Protein AF-A0AAE0LBB9-F1 (afdb_monomer)

Foldseek 3Di:
DKKKWKDDPDDDTDIDDFDKDWDADDDDDDPGFWTKIWTFQLSPHDDDPPPPDDPDPPPDQVSRKDFHDQWTWMWMFDADPVRHTPDIDIDTAHNPVPDEFFKWKKKKWKWKAFADPPPDPDDDDDDDDDPDDDPDDDPDDDRPDTHTAKMKMWMKGWYFDDDDDDDDDDDDPCPRDPTTMIGGGTMMMIGTDDDPPPVRIDMDMDMDYGDPPGPPPPPD

Nearest PDB structures (foldseek):
  2etw-assembly1_A  TM=1.532E-01  e=1.425E+00  Saccharomyces cerevisiae

Secondary structure (DSSP, 8-state):
-EEEEEE-TTSPPEEEEE---EEE---TT-S-PPEEEEEETTS-----TT--SS------TTTTEEEE-SEEEEEEEEE-TTS-EEEEEEEEEE-TT--TT-EEEEEEEEEEEE------------------------TTS----PEEEEEEEEEEEEEE------S--------TT-EEEEEESEEEEEE-------TTEEEEEEEE---S--------

Mean predicted aligned error: 14.53 Å

Sequence (220 aa):
MAVLAVQAGCGSPAKRRLPFTAMYFPDLGRQAPPYCAYIHLDGKGGASQEDQERGPARPTKAASRYRVPKKGQLQLVLSNPEGTPVHTFLASYDLEHLRPRSKTFLRQKTTAFPKQAKQMTIEDDGFLETQRMLKCTEVGKKVKSGSLRYAMQVRFACLPVKRSSKVDAGNGLEDADESRLYIYDCIRVIFAHQQADNDSEFLQTETCPCGDGLLSETEN

Organism: NCBI:txid36881

pLDDT: mean 72.34, std 20.59, range [29.88, 96.31]

Radius of gyration: 23.65 Å; Cα contacts (8 Å, |Δi|>4): 387; chains: 1; bounding box: 58×71×67 Å

InterPro domains:
  IPR033473 Atos-like, C-terminal [PF13889] (148-207)
  IPR051506 Atos Homolog Transcription Regulators [PTHR13199] (8-207)

Structure (mmCIF, N/CA/C/O backbone):
data_AF-A0AAE0LBB9-F1
#
_entry.id   AF-A0AAE0LBB9-F1
#
loop_
_atom_site.group_PDB
_atom_site.id
_atom_site.type_symbol
_atom_site.label_atom_id
_atom_site.label_alt_id
_atom_site.label_comp_id
_atom_site.label_asym_id
_atom_site.label_entity_id
_atom_site.label_seq_id
_atom_site.pdbx_PDB_ins_code
_atom_site.Cartn_x
_atom_site.Cartn_y
_atom_site.Cartn_z
_atom_site.occupancy
_atom_site.B_iso_or_equiv
_atom_site.auth_seq_id
_atom_site.auth_comp_id
_atom_site.auth_asym_id
_atom_site.auth_atom_id
_atom_site.pdbx_PDB_model_num
ATOM 1 N N . MET A 1 1 ? -6.510 -10.307 6.993 1.00 90.88 1 MET A N 1
ATOM 2 C CA . MET A 1 1 ? -6.184 -10.450 5.546 1.00 90.88 1 MET A CA 1
ATOM 3 C C . MET A 1 1 ? -6.001 -9.074 4.930 1.00 90.88 1 MET A C 1
ATOM 5 O O . MET A 1 1 ? -6.763 -8.186 5.278 1.00 90.88 1 MET A O 1
ATOM 9 N N . ALA A 1 2 ? -5.044 -8.878 4.023 1.00 93.94 2 ALA A N 1
ATOM 10 C CA . ALA A 1 2 ? -4.907 -7.636 3.259 1.00 93.94 2 ALA A CA 1
ATOM 11 C C . ALA A 1 2 ? -5.247 -7.853 1.780 1.00 93.94 2 ALA A C 1
ATOM 13 O O . ALA A 1 2 ? -5.028 -8.936 1.237 1.00 93.94 2 ALA A O 1
ATOM 14 N N . VAL A 1 3 ? -5.765 -6.823 1.116 1.00 94.56 3 VAL A N 1
ATOM 15 C CA . VAL A 1 3 ? -5.995 -6.818 -0.333 1.00 94.56 3 VAL A CA 1
ATOM 16 C C . VAL A 1 3 ? -5.281 -5.617 -0.934 1.00 94.56 3 VAL A C 1
ATOM 18 O O . VAL A 1 3 ? -5.654 -4.477 -0.670 1.00 94.56 3 VAL A O 1
ATOM 21 N N . LEU A 1 4 ? -4.248 -5.887 -1.731 1.00 94.56 4 LEU A N 1
ATOM 22 C CA . LEU A 1 4 ? -3.503 -4.891 -2.493 1.00 94.56 4 LEU A CA 1
ATOM 23 C C . LEU A 1 4 ? -4.081 -4.800 -3.904 1.00 94.56 4 LEU A C 1
ATOM 25 O O . LEU A 1 4 ? -4.192 -5.814 -4.590 1.00 94.56 4 LEU A O 1
ATOM 29 N N . ALA A 1 5 ? -4.402 -3.595 -4.351 1.00 93.44 5 ALA A N 1
ATOM 30 C CA . ALA A 1 5 ? -4.804 -3.311 -5.717 1.00 93.44 5 ALA A CA 1
ATOM 31 C C . ALA A 1 5 ? -4.057 -2.077 -6.226 1.00 93.44 5 ALA A C 1
ATOM 33 O O . ALA A 1 5 ? -3.806 -1.134 -5.477 1.00 93.44 5 ALA A O 1
ATOM 34 N N . VAL A 1 6 ? -3.679 -2.092 -7.502 1.00 92.50 6 VAL A N 1
ATOM 35 C CA . VAL A 1 6 ? -3.016 -0.952 -8.142 1.00 92.50 6 VAL A CA 1
ATOM 36 C C . VAL A 1 6 ? -3.745 -0.626 -9.430 1.00 92.50 6 VAL A C 1
ATOM 38 O O . VAL A 1 6 ? -3.836 -1.474 -10.319 1.00 92.50 6 VAL A O 1
ATOM 41 N N . GLN A 1 7 ? -4.259 0.597 -9.515 1.00 90.50 7 GLN A N 1
ATOM 42 C CA . GLN A 1 7 ? -4.988 1.094 -10.673 1.00 90.50 7 GLN A CA 1
ATOM 43 C C . GLN A 1 7 ? -4.126 2.083 -11.456 1.00 90.50 7 GLN A C 1
ATOM 45 O O . GLN A 1 7 ? -3.523 2.987 -10.876 1.00 90.50 7 GLN A O 1
ATOM 50 N N . ALA A 1 8 ? -4.096 1.926 -12.779 1.00 85.38 8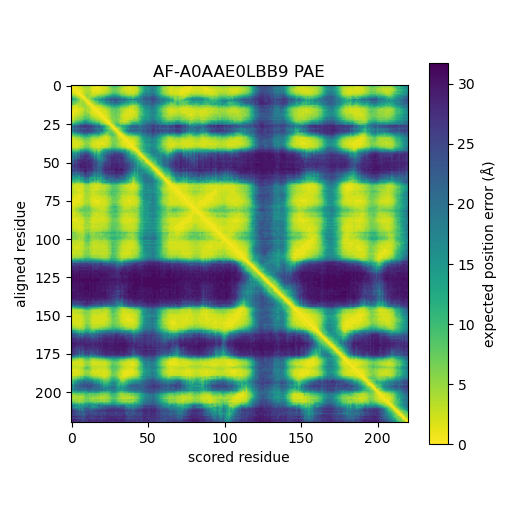 ALA A N 1
ATOM 51 C CA . ALA A 1 8 ? -3.605 2.937 -13.706 1.00 85.38 8 ALA A CA 1
ATOM 52 C C . ALA A 1 8 ? -4.603 3.099 -14.852 1.00 85.38 8 ALA A C 1
ATOM 54 O O . ALA A 1 8 ? -4.987 2.122 -15.496 1.00 85.38 8 ALA A O 1
ATOM 55 N N . GLY A 1 9 ? -5.033 4.338 -15.084 1.00 78.00 9 GLY A N 1
ATOM 56 C CA . GLY A 1 9 ? -6.051 4.653 -16.082 1.00 78.00 9 GLY A CA 1
ATOM 57 C C . GLY A 1 9 ? -7.426 4.051 -15.759 1.00 78.00 9 GLY A C 1
ATOM 58 O O . GLY A 1 9 ? -7.838 3.982 -14.600 1.00 78.00 9 GLY A O 1
ATOM 59 N N . CYS A 1 10 ? -8.137 3.640 -16.812 1.00 62.59 10 CYS A N 1
ATOM 60 C CA . CYS A 1 10 ? -9.549 3.234 -16.780 1.00 62.59 10 CYS A CA 1
ATOM 61 C C . CYS A 1 10 ? -9.770 1.709 -16.608 1.00 62.59 10 CYS A C 1
ATOM 63 O O . CYS A 1 10 ? -10.902 1.237 -16.597 1.00 62.59 10 CYS A O 1
ATOM 65 N N . GLY A 1 11 ? -8.706 0.911 -16.470 1.00 69.75 11 GLY A N 1
ATOM 66 C CA . GLY A 1 11 ? -8.822 -0.543 -16.302 1.00 69.75 11 GLY A CA 1
ATOM 67 C C . GLY A 1 11 ? -9.164 -0.970 -14.871 1.00 69.75 11 GLY A C 1
ATOM 68 O O . GLY A 1 11 ? -8.795 -0.302 -13.904 1.00 69.75 11 GLY A O 1
ATOM 69 N N . SER A 1 12 ? -9.816 -2.128 -14.719 1.00 66.94 12 SER A N 1
ATOM 70 C CA . SER A 1 12 ? -10.006 -2.752 -13.404 1.00 66.94 12 SER A CA 1
ATOM 71 C C . SER A 1 12 ? -8.646 -3.139 -12.800 1.00 66.94 12 SER A C 1
ATOM 73 O O . SER A 1 12 ? -7.869 -3.838 -13.457 1.00 66.94 12 SER A O 1
ATOM 75 N N . PRO A 1 13 ? -8.326 -2.721 -11.563 1.00 75.19 13 PRO A N 1
ATOM 76 C CA . PRO A 1 13 ? -7.021 -2.992 -10.978 1.00 75.19 13 PRO A CA 1
ATOM 77 C C . PRO A 1 13 ? -6.845 -4.483 -10.676 1.00 75.19 13 PRO A C 1
ATOM 79 O O . PRO A 1 13 ? -7.742 -5.127 -10.124 1.00 75.19 13 PRO A O 1
ATOM 82 N N . ALA A 1 14 ? -5.662 -5.027 -10.973 1.00 79.38 14 ALA A N 1
ATOM 83 C CA . ALA A 1 14 ? -5.289 -6.360 -10.510 1.00 79.38 14 ALA A CA 1
ATOM 84 C C . ALA A 1 14 ? -5.252 -6.363 -8.973 1.00 79.38 14 ALA A C 1
ATOM 86 O O . ALA A 1 14 ? -4.615 -5.501 -8.365 1.00 79.38 14 ALA A O 1
ATOM 87 N N . LYS A 1 15 ? -5.952 -7.318 -8.350 1.00 87.31 15 LYS A N 1
ATOM 88 C CA . LYS A 1 15 ? -6.040 -7.457 -6.891 1.00 87.31 15 LYS A CA 1
ATOM 89 C C . LYS A 1 15 ? -5.189 -8.637 -6.431 1.00 87.31 15 LYS A C 1
ATOM 91 O O . LYS A 1 15 ? -5.238 -9.708 -7.031 1.00 87.31 15 LYS A O 1
ATOM 96 N N . ARG A 1 16 ? -4.447 -8.473 -5.336 1.00 90.44 16 ARG A N 1
ATOM 97 C CA . ARG A 1 16 ? -3.688 -9.539 -4.673 1.00 90.44 16 ARG A CA 1
ATOM 98 C C . ARG A 1 16 ? -4.084 -9.618 -3.205 1.00 90.44 16 ARG A C 1
ATOM 100 O O . ARG A 1 16 ? -3.957 -8.642 -2.470 1.00 90.44 16 ARG A O 1
ATOM 107 N N . ARG A 1 17 ? -4.557 -10.792 -2.784 1.00 92.06 17 ARG A N 1
ATOM 108 C CA . ARG A 1 17 ? -4.828 -11.092 -1.374 1.00 92.06 17 ARG A CA 1
ATOM 109 C C . ARG A 1 17 ? -3.519 -11.498 -0.708 1.00 92.06 17 ARG A C 1
ATOM 111 O O . ARG A 1 17 ? -2.837 -12.388 -1.203 1.00 92.06 17 ARG A O 1
ATOM 118 N N . LEU A 1 18 ? -3.176 -10.829 0.381 1.00 92.56 18 LEU A N 1
ATOM 119 C CA . LEU A 1 18 ? -1.936 -11.016 1.115 1.00 92.56 18 LEU A CA 1
ATOM 120 C C . LEU A 1 18 ? -2.279 -11.330 2.577 1.00 92.56 18 LEU A C 1
ATOM 122 O O . LEU A 1 18 ? -2.848 -10.475 3.266 1.00 92.56 18 LEU A O 1
ATOM 126 N N . PRO A 1 19 ? -2.006 -12.549 3.065 1.00 92.12 19 PRO A N 1
ATOM 127 C CA . PRO A 1 19 ? -2.083 -12.825 4.491 1.00 92.12 19 PRO A CA 1
ATOM 128 C C . PRO A 1 19 ? -1.042 -11.988 5.240 1.00 92.12 19 PRO A C 1
ATOM 130 O O . PRO A 1 19 ? 0.045 -11.710 4.733 1.00 92.12 19 PRO A O 1
ATOM 133 N N . PHE A 1 20 ? -1.392 -11.561 6.446 1.00 91.38 20 PHE A N 1
ATOM 134 C CA . PHE A 1 20 ? -0.486 -10.852 7.338 1.00 91.38 20 PHE A CA 1
ATOM 135 C C . PHE A 1 20 ? -0.874 -11.133 8.783 1.00 91.38 20 PHE A C 1
ATOM 137 O O . PHE A 1 20 ? -2.050 -11.364 9.074 1.00 91.38 20 PHE A O 1
ATOM 144 N N . THR A 1 21 ? 0.112 -11.038 9.668 1.00 88.19 21 THR A N 1
ATOM 145 C CA . THR A 1 21 ? -0.080 -11.101 11.116 1.00 88.19 21 THR A CA 1
ATOM 146 C C . THR A 1 21 ? 0.195 -9.724 11.698 1.00 88.19 21 THR A C 1
ATOM 148 O O . THR A 1 21 ? 1.193 -9.084 11.359 1.00 88.19 21 THR A O 1
ATOM 151 N N . ALA A 1 22 ? -0.717 -9.249 12.541 1.00 88.25 22 ALA A N 1
ATOM 1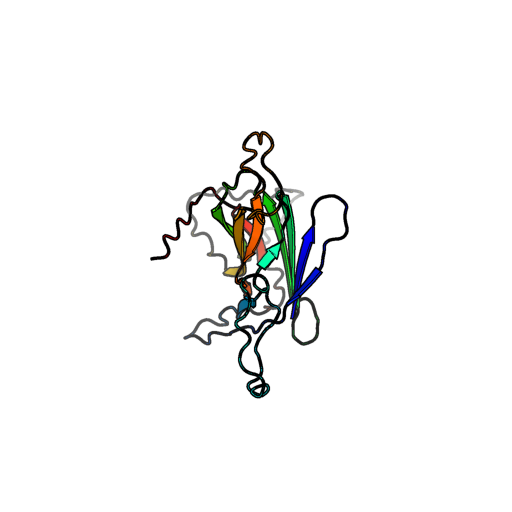52 C CA . ALA A 1 22 ? -0.534 -8.016 13.285 1.00 88.25 22 ALA A CA 1
ATOM 153 C C . ALA A 1 22 ? 0.194 -8.321 14.593 1.00 88.25 22 ALA A C 1
ATOM 155 O O . ALA A 1 22 ? -0.257 -9.151 15.377 1.00 88.25 22 ALA A O 1
ATOM 156 N N . MET A 1 23 ? 1.308 -7.638 14.820 1.00 86.06 23 MET A N 1
ATOM 157 C CA . MET A 1 23 ? 2.040 -7.679 16.074 1.00 86.06 23 MET A CA 1
ATOM 158 C C . MET A 1 23 ? 1.540 -6.548 16.965 1.00 86.06 23 MET A C 1
ATOM 160 O O . MET A 1 23 ? 1.409 -5.401 16.529 1.00 86.06 23 MET A O 1
ATOM 164 N N . TYR A 1 24 ? 1.264 -6.889 18.215 1.00 79.38 24 TYR A N 1
ATOM 165 C CA . TYR A 1 24 ? 0.961 -5.942 19.274 1.00 79.38 24 TYR A CA 1
ATOM 166 C C . TYR A 1 24 ? 2.171 -5.865 20.201 1.00 79.38 24 TYR A C 1
ATOM 168 O O . TYR A 1 24 ? 2.698 -6.898 20.610 1.00 79.38 24 TYR A O 1
ATOM 176 N N . PHE A 1 25 ? 2.612 -4.650 20.514 1.00 69.88 25 PHE A N 1
ATOM 177 C CA . PHE A 1 25 ? 3.681 -4.419 21.479 1.00 69.88 25 PHE A CA 1
ATOM 178 C C . PHE A 1 25 ? 3.042 -3.969 22.790 1.00 69.88 25 PHE A C 1
ATOM 180 O O . PHE A 1 25 ? 2.726 -2.790 22.896 1.00 69.88 25 PHE A O 1
ATOM 187 N N . PRO A 1 26 ? 2.789 -4.861 23.762 1.00 59.91 26 PRO A N 1
ATOM 188 C CA . PRO A 1 26 ? 2.340 -4.435 25.083 1.00 59.91 26 PRO A CA 1
ATOM 189 C C . PRO A 1 26 ? 3.446 -3.577 25.701 1.00 59.91 26 PRO A C 1
ATOM 191 O O . PRO A 1 26 ? 4.534 -4.098 25.923 1.00 59.91 26 PRO A O 1
ATOM 194 N N . ASP A 1 27 ? 3.208 -2.284 25.960 1.00 59.44 27 ASP A N 1
ATOM 195 C CA . ASP A 1 27 ? 4.229 -1.466 26.623 1.00 59.44 27 ASP A CA 1
ATOM 196 C C . ASP A 1 27 ? 3.690 -0.471 27.668 1.00 59.44 27 ASP A C 1
ATOM 198 O O . ASP A 1 27 ? 2.878 0.417 27.384 1.00 59.44 27 ASP A O 1
ATOM 202 N N . LEU A 1 28 ? 4.178 -0.687 28.897 1.00 55.50 28 LEU A N 1
ATOM 203 C CA . LEU A 1 28 ? 4.550 0.266 29.956 1.00 55.50 28 LEU A CA 1
ATOM 204 C C . LEU A 1 28 ? 3.729 1.571 30.087 1.00 55.50 28 LEU A C 1
ATOM 206 O O . LEU A 1 28 ? 4.282 2.666 30.163 1.00 55.50 28 LEU A O 1
ATOM 210 N N . GLY A 1 29 ? 2.400 1.481 30.184 1.00 55.91 29 GLY A N 1
ATOM 211 C CA . GLY A 1 29 ? 1.573 2.585 30.699 1.00 55.91 29 GLY A CA 1
ATOM 212 C C . GLY A 1 29 ? 0.963 3.541 29.665 1.00 55.91 29 GLY A C 1
ATOM 213 O O . GLY A 1 29 ? 0.343 4.529 30.059 1.00 55.91 29 GLY A O 1
ATOM 214 N N . ARG A 1 30 ? 1.051 3.258 28.354 1.00 57.69 30 ARG A N 1
ATOM 215 C CA . ARG A 1 30 ? 0.136 3.869 27.366 1.00 57.69 30 ARG A CA 1
ATOM 216 C C . ARG A 1 30 ? -1.129 3.022 27.230 1.00 57.69 30 ARG A C 1
ATOM 218 O O . ARG A 1 30 ? -1.052 1.814 27.061 1.00 57.69 30 ARG A O 1
ATOM 225 N N . GLN A 1 31 ? -2.293 3.673 27.246 1.00 57.00 31 GLN A N 1
ATOM 226 C CA . GLN A 1 31 ? -3.606 3.014 27.311 1.00 57.00 31 GLN A CA 1
ATOM 227 C C . GLN A 1 31 ? -3.938 2.073 26.130 1.00 57.00 31 GLN A C 1
ATOM 229 O O . GLN A 1 31 ? -4.832 1.251 26.276 1.00 57.00 31 GLN A O 1
ATOM 234 N N . ALA A 1 32 ? -3.232 2.151 24.992 1.00 63.12 32 ALA A N 1
ATOM 235 C CA . ALA A 1 32 ? -3.245 1.139 23.925 1.00 63.12 32 ALA A CA 1
ATOM 236 C C . ALA A 1 32 ? -2.169 1.461 22.856 1.00 63.12 32 ALA A C 1
ATOM 238 O O . ALA A 1 32 ? -2.363 2.392 22.069 1.00 63.12 32 ALA A O 1
ATOM 239 N N . PRO A 1 33 ? -1.030 0.751 22.800 1.00 70.12 33 PRO A N 1
ATOM 240 C CA . PRO A 1 33 ? -0.058 0.893 21.714 1.00 70.12 33 PRO A CA 1
ATOM 241 C C . PRO A 1 33 ? -0.633 0.407 20.366 1.00 70.12 33 PRO A C 1
ATOM 243 O O . PRO A 1 33 ? -1.520 -0.451 20.348 1.00 70.12 33 PRO A O 1
ATOM 246 N N . PRO A 1 34 ? -0.176 0.962 19.226 1.00 81.94 34 PRO A N 1
ATOM 247 C CA . PRO A 1 34 ? -0.700 0.594 17.916 1.00 81.94 34 PRO A CA 1
ATOM 248 C C . PRO A 1 34 ? -0.260 -0.815 17.499 1.00 81.94 34 PRO A C 1
ATOM 250 O O . PRO A 1 34 ? 0.801 -1.299 17.896 1.00 81.94 34 PRO A O 1
ATOM 253 N N . TYR A 1 35 ? -1.054 -1.450 16.639 1.00 88.44 35 TYR A N 1
ATOM 254 C CA . TYR A 1 35 ? -0.659 -2.667 15.941 1.00 88.44 35 TYR A CA 1
ATOM 255 C C . TYR A 1 35 ? 0.305 -2.331 14.807 1.00 88.44 35 TYR A C 1
ATOM 257 O O . TYR A 1 35 ? 0.111 -1.354 14.079 1.00 88.44 35 TYR A O 1
ATOM 265 N N . CYS A 1 36 ? 1.304 -3.186 14.614 1.00 91.06 36 CYS A N 1
ATOM 266 C CA . CYS A 1 36 ? 2.256 -3.112 13.512 1.00 91.06 36 CYS A CA 1
ATOM 267 C C . CYS A 1 36 ? 2.201 -4.409 12.707 1.00 91.06 36 CYS A C 1
ATOM 269 O O . CYS A 1 36 ? 2.191 -5.494 13.281 1.00 91.06 36 CYS A O 1
ATOM 271 N N . ALA A 1 37 ? 2.218 -4.328 11.379 1.00 92.25 37 ALA A N 1
ATOM 272 C CA . ALA A 1 37 ? 2.290 -5.513 10.532 1.00 92.25 37 ALA A CA 1
ATOM 273 C C . ALA A 1 37 ? 3.213 -5.319 9.328 1.00 92.25 37 ALA A C 1
ATOM 275 O O . ALA A 1 37 ? 3.344 -4.224 8.773 1.00 92.25 37 ALA A O 1
ATOM 276 N N . TYR A 1 38 ? 3.809 -6.432 8.904 1.00 93.19 38 TYR A N 1
ATOM 277 C CA . TYR A 1 38 ? 4.600 -6.554 7.687 1.00 93.19 38 TYR A CA 1
ATOM 278 C C . TYR A 1 38 ? 3.844 -7.468 6.722 1.00 93.19 38 TYR A C 1
ATOM 280 O O . TYR A 1 38 ? 3.630 -8.647 6.994 1.00 93.19 38 TYR A O 1
ATOM 288 N N . ILE A 1 39 ? 3.393 -6.910 5.602 1.00 94.19 39 ILE A N 1
ATOM 289 C CA . ILE A 1 39 ? 2.602 -7.617 4.596 1.00 94.19 39 ILE A CA 1
ATOM 290 C C . ILE A 1 39 ? 3.548 -8.033 3.472 1.00 94.19 39 ILE A C 1
ATOM 292 O O . ILE A 1 39 ? 3.908 -7.214 2.620 1.00 94.19 39 ILE A O 1
ATOM 296 N N . HIS A 1 40 ? 3.985 -9.289 3.489 1.00 92.38 40 HIS A N 1
ATOM 297 C CA . HIS A 1 40 ? 4.891 -9.834 2.478 1.00 92.38 40 HIS A CA 1
ATOM 298 C C . HIS A 1 40 ? 4.171 -10.065 1.144 1.00 92.38 40 HIS A C 1
ATOM 300 O O . HIS A 1 40 ? 3.028 -10.516 1.099 1.00 92.38 40 HIS A O 1
ATOM 306 N N . LEU A 1 41 ? 4.840 -9.730 0.037 1.00 89.75 41 LEU A N 1
ATOM 307 C CA . LEU A 1 41 ? 4.242 -9.750 -1.309 1.00 89.75 41 LEU A CA 1
ATOM 308 C C . LEU A 1 41 ? 4.201 -11.134 -1.968 1.00 89.75 41 LEU A C 1
ATOM 310 O O . LEU A 1 41 ? 3.511 -11.297 -2.981 1.00 89.75 41 LEU A O 1
ATOM 314 N N . ASP A 1 42 ? 4.942 -12.093 -1.412 1.00 83.19 42 ASP A N 1
ATOM 315 C CA . ASP A 1 42 ? 5.017 -13.483 -1.870 1.00 83.19 42 ASP A CA 1
ATOM 316 C C . ASP A 1 42 ? 3.801 -14.321 -1.450 1.00 83.19 42 ASP A C 1
ATOM 318 O O . ASP A 1 42 ? 3.676 -15.472 -1.863 1.00 83.19 42 ASP A O 1
ATOM 322 N N . GLY A 1 43 ? 2.892 -13.741 -0.658 1.00 70.06 43 GLY A N 1
ATOM 323 C CA . GLY A 1 43 ? 1.675 -14.400 -0.197 1.00 70.06 43 GLY A CA 1
ATOM 324 C C . GLY A 1 43 ? 1.920 -15.493 0.844 1.00 70.06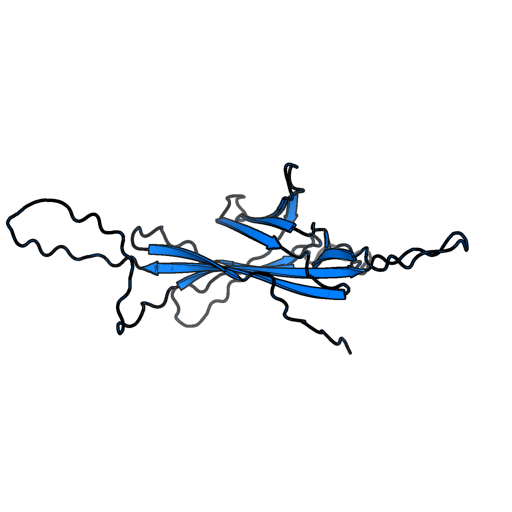 43 GLY A C 1
ATOM 325 O O . GLY A 1 43 ? 0.956 -16.106 1.295 1.00 70.06 43 GLY A O 1
ATOM 326 N N . LYS A 1 44 ? 3.172 -15.717 1.267 1.00 65.75 44 LYS A N 1
ATOM 327 C CA . LYS A 1 44 ? 3.529 -16.656 2.335 1.00 65.75 44 LYS A CA 1
ATOM 328 C C . LYS A 1 44 ? 3.470 -15.939 3.681 1.00 65.75 44 LYS A C 1
ATOM 330 O O . LYS A 1 44 ? 4.475 -15.716 4.346 1.00 65.75 44 LYS A O 1
ATOM 335 N N . GLY A 1 45 ? 2.272 -15.525 4.073 1.00 51.41 45 GLY A N 1
ATOM 336 C CA . GLY A 1 45 ? 2.040 -15.007 5.418 1.00 51.41 45 GLY A CA 1
ATOM 337 C C . GLY A 1 45 ? 2.037 -16.168 6.400 1.00 51.41 45 GLY A C 1
ATOM 338 O O . GLY A 1 45 ? 1.070 -16.915 6.415 1.00 51.41 45 GLY A O 1
ATOM 339 N N . GLY A 1 46 ? 3.120 -16.307 7.170 1.00 48.38 46 GLY A N 1
ATOM 340 C CA . GLY A 1 46 ? 3.239 -17.227 8.304 1.00 48.38 46 GLY A CA 1
ATOM 341 C C . GLY A 1 46 ? 2.980 -18.688 7.945 1.00 48.38 46 GLY A C 1
ATOM 342 O O . GLY A 1 46 ? 1.878 -19.184 8.145 1.00 48.38 46 GLY A O 1
ATOM 343 N N . ALA A 1 47 ? 3.999 -19.390 7.446 1.00 42.94 47 ALA A N 1
ATOM 344 C CA . ALA A 1 47 ? 3.947 -20.845 7.421 1.00 42.94 47 ALA A CA 1
ATOM 345 C C . ALA A 1 47 ? 3.837 -21.349 8.867 1.00 42.94 47 ALA A C 1
ATOM 347 O O . ALA A 1 47 ? 4.761 -21.159 9.662 1.00 42.94 47 ALA A O 1
ATOM 348 N N . SER A 1 48 ? 2.706 -21.971 9.197 1.00 41.84 48 SER A N 1
ATOM 349 C CA . SER A 1 48 ? 2.621 -22.926 10.293 1.00 41.84 48 SER A CA 1
ATOM 350 C C . SER A 1 48 ? 3.757 -23.929 10.126 1.00 41.84 48 SER A C 1
ATOM 352 O O . SER A 1 48 ? 4.066 -24.370 9.017 1.00 41.84 48 SER A O 1
ATOM 354 N N . GLN A 1 49 ? 4.395 -24.249 11.237 1.00 47.88 49 GLN A N 1
ATOM 355 C CA . GLN A 1 49 ? 5.551 -25.119 11.357 1.00 47.88 49 GLN A CA 1
ATOM 356 C C . GLN A 1 49 ? 5.169 -26.596 11.109 1.00 47.88 49 GLN A C 1
ATOM 358 O O . GLN A 1 49 ? 5.415 -27.421 11.970 1.00 47.88 49 GLN A O 1
ATOM 363 N N . GLU A 1 50 ? 4.519 -26.941 9.990 1.00 44.84 50 GLU A N 1
ATOM 364 C CA . GLU A 1 50 ? 4.088 -28.329 9.710 1.00 44.84 50 GLU A CA 1
ATOM 365 C C . GLU A 1 50 ? 4.307 -28.818 8.265 1.00 44.84 50 GLU A C 1
ATOM 367 O O . GLU A 1 50 ? 4.235 -30.017 8.030 1.00 44.84 50 GLU A O 1
ATOM 372 N N . ASP A 1 51 ? 4.704 -27.974 7.306 1.00 46.19 51 ASP A N 1
ATOM 373 C CA . ASP A 1 51 ? 5.051 -28.431 5.942 1.00 46.19 51 ASP A CA 1
ATOM 374 C C . ASP A 1 51 ? 6.573 -28.584 5.743 1.00 46.19 51 ASP A C 1
ATOM 376 O O . ASP A 1 51 ? 7.186 -27.972 4.862 1.00 46.19 51 ASP A O 1
ATOM 380 N N . GLN A 1 52 ? 7.211 -29.404 6.583 1.00 50.81 52 GLN A N 1
ATOM 381 C CA . GLN A 1 52 ? 8.646 -29.708 6.509 1.00 50.81 52 GLN A CA 1
ATOM 382 C C . GLN A 1 52 ? 8.929 -31.089 5.893 1.00 50.81 52 GLN A C 1
ATOM 384 O O . GLN A 1 52 ? 9.660 -31.873 6.475 1.00 50.81 52 GLN A O 1
ATOM 389 N N . GLU A 1 53 ? 8.415 -31.390 4.694 1.00 48.53 53 GLU A N 1
ATOM 390 C CA . GLU A 1 53 ? 8.828 -32.610 3.958 1.00 48.53 53 GLU A CA 1
ATOM 391 C C . GLU A 1 53 ? 9.074 -32.435 2.445 1.00 48.53 53 GLU A C 1
ATOM 393 O O . GLU A 1 53 ? 9.190 -33.407 1.700 1.00 48.53 53 GLU A O 1
ATOM 398 N N . ARG A 1 54 ? 9.283 -31.207 1.951 1.00 46.19 54 ARG A N 1
ATOM 399 C CA . ARG A 1 54 ? 10.023 -30.991 0.688 1.00 46.19 54 ARG A CA 1
ATOM 400 C C . ARG A 1 54 ? 10.989 -29.830 0.865 1.00 46.19 54 ARG A C 1
ATOM 402 O O . ARG A 1 54 ? 10.575 -28.743 1.253 1.00 46.19 54 ARG A O 1
ATOM 409 N N . GLY A 1 55 ? 12.277 -30.081 0.613 1.00 43.72 55 GLY A N 1
ATOM 410 C CA . GLY A 1 55 ? 13.377 -29.142 0.866 1.00 43.72 55 GLY A CA 1
ATOM 411 C C . GLY A 1 55 ? 13.101 -27.716 0.363 1.00 43.72 55 GLY A C 1
ATOM 412 O O . GLY A 1 55 ? 12.373 -27.540 -0.619 1.00 43.72 55 GLY A O 1
ATOM 413 N N . PRO A 1 56 ? 13.651 -26.674 1.017 1.00 49.28 56 PRO A N 1
ATOM 414 C CA . PRO A 1 56 ? 13.242 -25.303 0.764 1.00 49.28 56 PRO A CA 1
ATOM 415 C C . PRO A 1 56 ? 13.646 -24.896 -0.652 1.00 49.28 56 PRO A C 1
ATOM 417 O O . PRO A 1 56 ? 14.801 -24.570 -0.926 1.00 49.28 56 PRO A O 1
ATOM 420 N N . ALA A 1 57 ? 12.677 -24.863 -1.567 1.00 48.88 57 ALA A N 1
ATOM 421 C CA . ALA A 1 57 ? 12.815 -24.092 -2.788 1.00 48.88 57 ALA A CA 1
ATOM 422 C C . ALA A 1 57 ? 13.054 -22.640 -2.357 1.00 48.88 57 ALA A C 1
ATOM 424 O O . ALA A 1 57 ? 12.141 -21.970 -1.865 1.00 48.88 57 ALA A O 1
ATOM 425 N N . ARG A 1 58 ? 14.308 -22.182 -2.475 1.00 47.22 58 ARG A N 1
ATOM 426 C CA . ARG A 1 58 ? 14.725 -20.811 -2.165 1.00 47.22 58 ARG A CA 1
ATOM 427 C C . ARG A 1 58 ? 13.698 -19.866 -2.799 1.00 47.22 58 ARG A C 1
ATOM 429 O O . ARG A 1 58 ? 13.526 -19.943 -4.019 1.00 47.22 58 ARG A O 1
ATOM 436 N N . PRO A 1 59 ? 12.987 -19.022 -2.025 1.00 48.78 59 PRO A N 1
ATOM 437 C CA . PRO A 1 59 ? 11.974 -18.146 -2.592 1.00 48.78 59 PRO A CA 1
ATOM 438 C C . PRO A 1 59 ? 12.644 -17.317 -3.681 1.00 48.78 59 PRO A C 1
ATOM 440 O O . PRO A 1 59 ? 13.619 -16.599 -3.438 1.00 48.78 59 PRO A O 1
ATOM 443 N N . THR A 1 60 ? 12.194 -17.486 -4.923 1.00 53.81 60 THR A N 1
ATOM 444 C CA . THR A 1 60 ? 12.780 -16.734 -6.025 1.00 53.81 60 THR A CA 1
ATOM 445 C C . THR A 1 60 ? 12.490 -15.260 -5.752 1.00 53.81 60 THR A C 1
ATOM 447 O O . THR A 1 60 ? 11.363 -14.893 -5.414 1.00 53.81 60 THR A O 1
ATOM 450 N N . LYS A 1 61 ? 13.488 -14.377 -5.913 1.00 57.47 61 LYS A N 1
ATOM 451 C CA . LYS A 1 61 ? 13.321 -12.921 -5.711 1.00 57.47 61 LYS A CA 1
ATOM 452 C C . LYS A 1 61 ? 12.130 -12.339 -6.502 1.00 57.47 61 LYS A C 1
ATOM 454 O O . LYS A 1 61 ? 11.753 -11.195 -6.289 1.00 57.47 61 LYS A O 1
ATOM 459 N N . ALA A 1 62 ? 11.590 -13.061 -7.487 1.00 59.31 62 ALA A N 1
ATOM 460 C CA . ALA A 1 62 ? 10.421 -12.681 -8.275 1.00 59.31 62 ALA A CA 1
ATOM 461 C C . ALA A 1 62 ? 9.086 -12.782 -7.509 1.00 59.31 62 ALA A C 1
ATOM 463 O O . ALA A 1 62 ? 8.230 -11.932 -7.726 1.00 59.31 62 ALA A O 1
ATOM 464 N N . ALA A 1 63 ? 8.916 -13.751 -6.599 1.00 64.50 63 ALA A N 1
ATOM 465 C CA . ALA A 1 63 ? 7.665 -13.921 -5.846 1.00 64.50 63 ALA A CA 1
ATOM 466 C C . ALA A 1 63 ? 7.419 -12.770 -4.851 1.00 64.50 63 ALA A C 1
ATOM 468 O O . ALA A 1 63 ? 6.292 -12.324 -4.676 1.00 64.50 63 ALA A O 1
ATOM 469 N N . SER A 1 64 ? 8.492 -12.215 -4.283 1.00 76.31 64 SER A N 1
ATOM 470 C CA . SER A 1 64 ? 8.471 -11.074 -3.350 1.00 76.31 64 SER A CA 1
ATOM 471 C C . SER A 1 64 ? 8.347 -9.704 -4.055 1.00 76.31 64 SER A C 1
ATOM 473 O O . SER A 1 64 ? 8.614 -8.653 -3.474 1.00 76.31 64 SER A O 1
ATOM 475 N N . ARG A 1 65 ? 7.962 -9.679 -5.340 1.00 87.50 65 ARG A N 1
ATOM 476 C CA . ARG A 1 65 ? 7.789 -8.441 -6.112 1.00 87.50 65 ARG A CA 1
ATOM 477 C C . ARG A 1 65 ? 6.383 -8.331 -6.697 1.00 87.50 65 ARG A C 1
ATOM 479 O O . ARG A 1 65 ? 5.799 -9.297 -7.187 1.00 87.50 65 ARG A O 1
ATOM 486 N N . TYR A 1 66 ? 5.847 -7.117 -6.678 1.00 90.81 66 TYR A N 1
ATOM 487 C CA . TYR A 1 66 ? 4.561 -6.763 -7.271 1.00 90.81 66 TYR A CA 1
ATOM 488 C C . TYR A 1 66 ? 4.797 -5.698 -8.343 1.00 90.81 66 TYR A C 1
ATOM 490 O O . TYR A 1 66 ? 5.229 -4.595 -8.022 1.00 90.81 66 TYR A O 1
ATOM 498 N N . ARG A 1 67 ? 4.572 -6.028 -9.620 1.00 90.75 67 ARG A N 1
ATOM 499 C CA . ARG A 1 67 ? 4.799 -5.094 -10.736 1.00 90.75 67 ARG A CA 1
ATOM 500 C C . ARG A 1 67 ? 3.781 -3.955 -10.684 1.00 90.75 67 ARG A C 1
ATOM 502 O O . ARG A 1 67 ? 2.592 -4.212 -10.518 1.00 90.75 67 ARG A O 1
ATOM 509 N N . VAL A 1 68 ? 4.247 -2.725 -10.880 1.00 92.31 68 VAL A N 1
ATOM 510 C CA . VAL A 1 68 ? 3.405 -1.522 -10.909 1.00 92.31 68 VAL A CA 1
ATOM 511 C C . VAL A 1 68 ? 3.690 -0.667 -12.153 1.00 92.31 68 VAL A C 1
ATOM 513 O O . VAL A 1 68 ? 4.778 -0.766 -12.726 1.00 92.31 68 VAL A O 1
ATOM 516 N N . PRO A 1 69 ? 2.717 0.136 -12.614 1.00 92.44 69 PRO A N 1
ATOM 517 C CA . PRO A 1 69 ? 2.919 1.155 -13.647 1.00 92.44 69 PRO A CA 1
ATOM 518 C C . PRO A 1 69 ? 3.753 2.350 -13.142 1.00 92.44 69 PRO A C 1
ATOM 520 O O . PRO A 1 69 ? 4.054 2.443 -11.955 1.00 92.44 69 PRO A O 1
ATOM 523 N N . LYS A 1 70 ? 4.140 3.264 -14.051 1.00 90.12 70 LYS A N 1
ATOM 524 C CA . LYS A 1 70 ? 4.904 4.490 -13.721 1.00 90.12 70 LYS A CA 1
ATOM 525 C C . LYS A 1 70 ? 4.098 5.492 -12.890 1.00 90.12 70 LYS A C 1
ATOM 527 O O . LYS A 1 70 ? 4.632 6.083 -11.961 1.00 90.12 70 LYS A O 1
ATOM 532 N N . LYS A 1 71 ? 2.805 5.623 -13.177 1.00 92.31 71 LYS A N 1
ATOM 533 C CA . LYS A 1 71 ? 1.841 6.411 -12.403 1.00 92.31 71 LYS A CA 1
ATOM 534 C C . LYS A 1 71 ? 0.634 5.555 -12.078 1.00 92.31 71 LYS A C 1
ATOM 536 O O . LYS A 1 71 ? 0.218 4.732 -12.896 1.00 92.31 71 LYS A O 1
ATOM 541 N N . GLY A 1 72 ? 0.052 5.773 -10.909 1.00 93.12 72 GLY A N 1
ATOM 542 C CA . GLY A 1 72 ? -1.170 5.087 -10.530 1.00 93.12 72 GLY A CA 1
ATOM 543 C C . GLY A 1 72 ? -1.632 5.422 -9.126 1.00 93.12 72 GLY A C 1
ATOM 544 O O . GLY A 1 72 ? -1.075 6.276 -8.438 1.00 93.12 72 GLY A O 1
ATOM 545 N N . GLN A 1 73 ? -2.667 4.709 -8.705 1.00 93.62 73 GLN A N 1
ATOM 546 C CA . GLN A 1 73 ? -3.200 4.772 -7.357 1.00 93.62 73 GLN A CA 1
ATOM 547 C C . GLN A 1 73 ? -3.101 3.395 -6.712 1.00 93.62 73 GLN A C 1
ATOM 549 O O . GLN A 1 73 ? -3.533 2.386 -7.273 1.00 93.62 73 GLN A O 1
ATOM 554 N N . LEU A 1 74 ? -2.484 3.360 -5.537 1.00 94.56 74 LEU A N 1
ATOM 555 C CA . LEU A 1 74 ? -2.389 2.183 -4.696 1.00 94.56 74 LEU A CA 1
ATOM 556 C C . LEU A 1 74 ? -3.569 2.167 -3.730 1.00 94.56 74 LEU A C 1
ATOM 558 O O . LEU A 1 74 ? -3.805 3.144 -3.020 1.00 94.56 74 LEU A O 1
ATOM 562 N N . GLN A 1 75 ? -4.264 1.035 -3.681 1.00 95.69 75 GLN A N 1
ATOM 563 C CA . GLN A 1 75 ? -5.303 0.748 -2.708 1.00 95.69 75 GLN A CA 1
ATOM 564 C C . GLN A 1 75 ? -4.881 -0.459 -1.868 1.00 95.69 75 GLN A C 1
ATOM 566 O O . GLN A 1 75 ? -4.618 -1.537 -2.404 1.00 95.69 75 GLN A O 1
ATOM 571 N N . LEU A 1 76 ? -4.832 -0.286 -0.549 1.00 96.25 76 LEU A N 1
ATOM 572 C CA . LEU A 1 76 ? -4.564 -1.367 0.394 1.00 96.25 76 LEU A CA 1
ATOM 573 C C . LEU A 1 76 ? -5.690 -1.435 1.420 1.00 96.25 76 LEU A C 1
ATOM 575 O O . LEU A 1 76 ? -5.820 -0.550 2.262 1.00 96.25 76 LEU A O 1
ATOM 579 N N . VAL A 1 77 ? -6.480 -2.502 1.355 1.00 95.56 77 VAL A N 1
ATOM 580 C CA . VAL A 1 77 ? -7.550 -2.779 2.319 1.00 95.56 77 VAL A CA 1
ATOM 581 C C . VAL A 1 77 ? -7.021 -3.746 3.369 1.00 95.56 77 VAL A C 1
ATOM 583 O O . VAL A 1 77 ? -6.570 -4.841 3.028 1.00 95.56 77 VAL A O 1
ATOM 586 N N . LEU A 1 78 ? -7.076 -3.349 4.636 1.00 93.75 78 LEU A N 1
ATOM 587 C CA . LEU A 1 78 ? -6.789 -4.207 5.780 1.00 93.75 78 LEU A CA 1
ATOM 588 C C . LEU A 1 78 ? -8.106 -4.732 6.341 1.00 93.75 78 LEU A C 1
ATOM 590 O O . LEU A 1 78 ? -8.937 -3.938 6.766 1.00 93.75 78 LEU A O 1
ATOM 594 N N . SER A 1 79 ? -8.277 -6.050 6.379 1.00 91.94 79 SER A N 1
ATOM 595 C CA . SER A 1 79 ? -9.420 -6.711 7.012 1.00 91.94 79 SER A CA 1
ATOM 596 C C . SER A 1 79 ? -8.983 -7.499 8.241 1.00 91.94 79 SER A C 1
ATOM 598 O O . SER A 1 79 ? -7.910 -8.122 8.244 1.00 91.94 79 SER A O 1
ATOM 600 N N . ASN A 1 80 ? -9.845 -7.518 9.254 1.00 89.06 80 ASN A N 1
ATOM 601 C CA . ASN A 1 80 ? -9.696 -8.394 10.413 1.00 89.06 80 ASN A CA 1
ATOM 602 C C . ASN A 1 80 ? -9.877 -9.883 10.006 1.00 89.06 80 ASN A C 1
ATOM 604 O O . ASN A 1 80 ? -10.188 -10.172 8.842 1.00 89.06 80 ASN A O 1
ATOM 608 N N . PRO A 1 81 ? -9.631 -10.845 10.917 1.00 87.00 81 PRO A N 1
ATOM 609 C CA . PRO A 1 81 ? -9.869 -12.268 10.652 1.00 87.00 81 PRO A CA 1
ATOM 610 C C . PRO A 1 81 ? -11.317 -12.593 10.253 1.00 87.00 81 PRO A C 1
ATOM 612 O O . PRO A 1 81 ? -11.513 -13.420 9.370 1.00 87.00 81 PRO A O 1
ATOM 615 N N . GLU A 1 82 ? -12.294 -11.859 10.795 1.00 88.31 82 GLU A N 1
ATOM 616 C CA . GLU A 1 82 ? -13.724 -11.974 10.451 1.00 88.31 82 GLU A CA 1
ATOM 617 C C . GLU A 1 82 ? -14.060 -11.500 9.020 1.00 88.31 82 GLU A C 1
ATOM 619 O O . GLU A 1 82 ? -15.189 -11.631 8.558 1.00 88.31 82 GLU A O 1
ATOM 624 N N . GLY A 1 83 ? -13.094 -10.925 8.295 1.00 85.56 83 GLY A N 1
ATOM 625 C CA . GLY A 1 83 ? -13.265 -10.438 6.924 1.00 85.56 83 GLY A CA 1
ATOM 626 C C . GLY A 1 83 ? -13.758 -8.992 6.811 1.00 85.56 83 GLY A C 1
ATOM 627 O O . GLY A 1 83 ? -13.724 -8.423 5.717 1.00 85.56 83 GLY A O 1
ATOM 628 N N . THR A 1 84 ? -14.122 -8.355 7.921 1.00 90.12 84 THR A N 1
ATOM 629 C CA . THR A 1 84 ? -14.552 -6.954 7.977 1.00 90.12 84 THR A CA 1
ATOM 630 C C . THR A 1 84 ? -13.380 -6.011 7.679 1.00 90.12 84 THR A C 1
ATOM 632 O O . THR A 1 84 ? -12.317 -6.129 8.304 1.00 90.12 84 THR A O 1
ATOM 635 N N . PRO A 1 85 ? -13.529 -5.059 6.739 1.00 91.19 85 PRO A N 1
ATOM 636 C CA . PRO A 1 85 ? -12.498 -4.067 6.464 1.00 91.19 85 PRO A CA 1
ATOM 637 C C . PRO A 1 85 ? -12.321 -3.133 7.670 1.00 91.19 85 PRO A C 1
ATOM 639 O O . PRO A 1 85 ? -13.258 -2.476 8.108 1.00 91.19 85 PRO A O 1
ATOM 642 N N . VAL A 1 86 ? -11.098 -3.071 8.192 1.00 89.38 86 VAL A N 1
ATOM 643 C CA . VAL A 1 86 ? -10.685 -2.209 9.309 1.00 89.38 86 VAL A CA 1
ATOM 644 C C . VAL A 1 86 ? -10.231 -0.845 8.800 1.00 89.38 86 VAL A C 1
ATOM 646 O O . VAL A 1 86 ? -10.576 0.177 9.382 1.00 89.38 86 VAL A O 1
ATOM 649 N N . HIS A 1 87 ? -9.440 -0.814 7.725 1.00 91.56 87 HIS A N 1
ATOM 650 C CA . HIS A 1 87 ? -8.952 0.435 7.145 1.00 91.56 87 HIS A CA 1
ATOM 651 C C . HIS A 1 87 ? -8.599 0.275 5.666 1.00 91.56 87 HIS A C 1
ATOM 653 O O . HIS A 1 87 ? -8.194 -0.803 5.228 1.00 91.56 87 HIS A O 1
ATOM 659 N N . THR A 1 88 ? -8.717 1.365 4.907 1.00 94.44 88 THR A N 1
ATOM 660 C CA . THR A 1 88 ? -8.317 1.426 3.498 1.00 94.44 88 THR A CA 1
ATOM 661 C C . THR A 1 88 ? -7.339 2.572 3.288 1.00 94.44 88 THR A C 1
ATOM 663 O O . THR A 1 88 ? -7.702 3.733 3.449 1.00 94.44 88 THR A O 1
ATOM 666 N N . PHE A 1 89 ? -6.118 2.243 2.872 1.00 94.94 89 PHE A N 1
ATOM 667 C CA . PHE A 1 89 ? -5.162 3.226 2.375 1.00 94.94 89 PHE A CA 1
ATOM 668 C C . PHE A 1 89 ? -5.410 3.471 0.891 1.00 94.94 89 PHE A C 1
ATOM 670 O O . PHE A 1 89 ? -5.515 2.518 0.114 1.00 94.94 89 PHE A O 1
ATOM 677 N N . LEU A 1 90 ? -5.461 4.744 0.506 1.00 94.56 90 LEU A N 1
ATOM 678 C CA . LEU A 1 90 ? -5.556 5.178 -0.880 1.00 94.56 90 LEU A CA 1
ATOM 679 C C . LEU A 1 90 ? -4.457 6.202 -1.140 1.00 94.56 90 LEU A C 1
ATOM 681 O O . LEU A 1 90 ? -4.498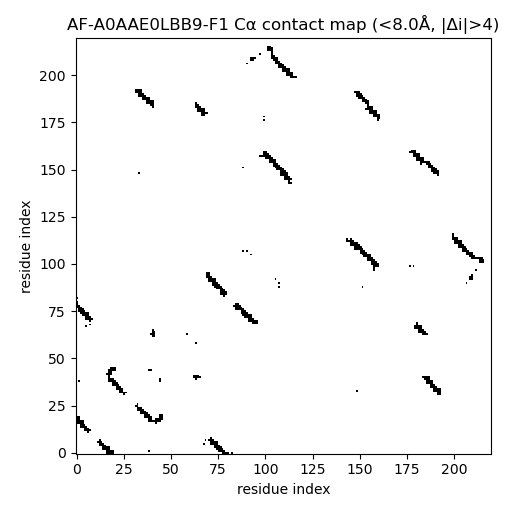 7.306 -0.595 1.00 94.56 90 LEU A O 1
ATOM 685 N N . ALA A 1 91 ? -3.459 5.831 -1.937 1.00 93.25 91 ALA A N 1
ATOM 686 C CA . ALA A 1 91 ? -2.285 6.663 -2.155 1.00 93.25 91 ALA A CA 1
ATOM 687 C C . ALA A 1 91 ? -1.913 6.716 -3.638 1.00 93.25 91 ALA A C 1
ATOM 689 O O . ALA A 1 91 ? -1.559 5.704 -4.249 1.00 93.25 91 ALA A O 1
ATOM 690 N N . SER A 1 92 ? -1.989 7.911 -4.218 1.00 93.25 92 SER A N 1
ATOM 691 C CA . SER A 1 92 ? -1.486 8.172 -5.566 1.00 93.25 92 SER A CA 1
ATOM 692 C C . SER A 1 92 ? 0.040 8.229 -5.552 1.00 93.25 92 SER A C 1
ATOM 694 O O . SER A 1 92 ? 0.641 8.742 -4.607 1.00 93.25 92 SER A O 1
ATOM 696 N N . TYR A 1 93 ? 0.667 7.710 -6.601 1.00 92.62 93 TYR A N 1
ATOM 697 C CA . TYR A 1 93 ? 2.112 7.757 -6.779 1.00 92.62 93 TYR A CA 1
ATOM 698 C C . TYR A 1 93 ? 2.472 8.145 -8.214 1.00 92.62 93 TYR A C 1
ATOM 700 O O . TYR A 1 93 ? 1.770 7.805 -9.170 1.00 92.62 93 TYR A O 1
ATOM 708 N N . ASP A 1 94 ? 3.605 8.827 -8.341 1.00 92.75 94 ASP A N 1
ATOM 709 C CA . ASP A 1 94 ? 4.261 9.144 -9.601 1.00 92.75 94 ASP A CA 1
ATOM 710 C C . ASP A 1 94 ? 5.733 8.740 -9.493 1.00 92.75 94 ASP A C 1
ATOM 712 O O . ASP A 1 94 ? 6.448 9.187 -8.597 1.00 92.75 94 ASP A O 1
ATOM 716 N N . LEU A 1 95 ? 6.147 7.828 -10.367 1.00 90.50 95 LEU A N 1
ATOM 717 C CA . LEU A 1 95 ? 7.486 7.254 -10.447 1.00 90.50 95 LEU A CA 1
ATOM 718 C C . LEU A 1 95 ? 8.088 7.458 -11.843 1.00 90.50 95 LEU A C 1
ATOM 720 O O . LEU A 1 95 ? 9.057 6.783 -12.183 1.00 90.50 95 LEU A O 1
ATOM 724 N N . GLU A 1 96 ? 7.528 8.341 -12.679 1.00 88.50 96 GLU A N 1
ATOM 725 C CA . GLU A 1 96 ? 8.053 8.583 -14.032 1.00 88.50 96 GLU A CA 1
ATOM 726 C C . GLU A 1 96 ? 9.501 9.066 -14.024 1.00 88.50 96 GLU A C 1
ATOM 728 O O . GLU A 1 96 ? 10.292 8.637 -14.860 1.00 88.50 96 GLU A O 1
ATOM 733 N N . HIS A 1 97 ? 9.853 9.895 -13.042 1.00 87.12 97 HIS A N 1
ATOM 734 C CA . HIS A 1 97 ? 11.187 10.470 -12.883 1.00 87.12 97 HIS A CA 1
ATOM 735 C C . HIS A 1 97 ? 12.154 9.548 -12.119 1.00 87.12 97 HIS A C 1
ATOM 737 O O . HIS A 1 97 ? 13.303 9.910 -11.863 1.00 87.12 97 HIS A O 1
ATOM 743 N N . LEU A 1 98 ? 11.713 8.342 -11.737 1.00 86.69 98 LEU A N 1
ATOM 744 C CA . LEU A 1 98 ? 12.538 7.419 -10.969 1.00 86.69 98 LEU A CA 1
ATOM 745 C C . LEU A 1 98 ? 13.615 6.787 -11.865 1.00 86.69 98 LEU A C 1
ATOM 747 O O . LEU A 1 98 ? 13.319 5.949 -12.720 1.00 86.69 98 LEU A O 1
ATOM 751 N N . ARG A 1 99 ? 14.883 7.146 -11.628 1.00 86.12 99 ARG A N 1
ATOM 752 C CA . ARG A 1 99 ? 16.029 6.663 -12.419 1.00 86.12 99 ARG A CA 1
ATOM 753 C C . ARG A 1 99 ? 16.119 5.127 -12.456 1.00 86.12 99 ARG A C 1
ATOM 755 O O . ARG A 1 99 ? 15.824 4.478 -11.444 1.00 86.12 99 ARG A O 1
ATOM 762 N N . PRO A 1 100 ? 16.601 4.517 -13.553 1.00 86.00 100 PRO A N 1
ATOM 763 C CA . PRO A 1 100 ? 16.898 3.089 -13.588 1.00 86.00 100 PRO A CA 1
ATOM 764 C C . PRO A 1 100 ? 17.810 2.663 -12.431 1.00 86.00 100 PRO A C 1
ATOM 766 O O . PRO A 1 100 ? 18.718 3.394 -12.037 1.00 86.00 100 PRO A O 1
ATOM 769 N N . ARG A 1 101 ? 17.584 1.459 -11.890 1.00 85.88 101 ARG A N 1
ATOM 770 C CA . ARG A 1 101 ? 18.348 0.877 -10.765 1.00 85.88 101 ARG A CA 1
ATOM 771 C C . ARG A 1 101 ? 18.232 1.645 -9.442 1.00 85.88 101 ARG A C 1
ATOM 773 O O . ARG A 1 101 ? 19.064 1.449 -8.562 1.00 85.88 101 ARG A O 1
ATOM 780 N N . SER A 1 102 ? 17.208 2.477 -9.274 1.00 89.62 102 SER A N 1
ATOM 781 C CA . SER A 1 102 ? 16.962 3.196 -8.021 1.00 89.62 102 SER A CA 1
ATOM 782 C C . SER A 1 102 ? 15.807 2.602 -7.208 1.00 89.62 102 SER A C 1
ATOM 784 O O . SER A 1 102 ? 14.976 1.833 -7.707 1.00 89.62 102 SER A O 1
ATOM 786 N N . LYS A 1 103 ? 15.782 2.947 -5.918 1.00 91.94 103 LYS A N 1
ATOM 787 C CA . LYS A 1 103 ? 14.747 2.579 -4.950 1.00 91.94 103 LYS A CA 1
ATOM 788 C C . LYS A 1 103 ? 14.187 3.852 -4.325 1.00 91.94 103 LYS A C 1
ATOM 790 O O . LYS A 1 103 ? 14.923 4.806 -4.104 1.00 91.94 103 LYS A O 1
ATOM 795 N N . THR A 1 104 ? 12.900 3.843 -4.009 1.00 93.75 104 THR A N 1
ATOM 796 C CA . THR A 1 104 ? 12.223 4.927 -3.284 1.00 93.75 104 THR A CA 1
ATOM 797 C C . THR A 1 104 ? 11.125 4.340 -2.397 1.00 93.75 104 THR A C 1
ATOM 799 O O . THR A 1 104 ? 10.890 3.126 -2.392 1.00 93.75 104 THR A O 1
ATOM 802 N N . PHE A 1 105 ? 10.452 5.171 -1.613 1.00 94.06 105 PHE A N 1
ATOM 803 C CA . PHE A 1 105 ? 9.320 4.752 -0.800 1.00 94.06 105 PHE A CA 1
ATOM 804 C C . PHE A 1 105 ? 8.214 5.807 -0.795 1.00 94.06 105 PHE A C 1
ATOM 806 O O . PHE A 1 105 ? 8.469 7.003 -0.891 1.00 94.06 105 PHE A O 1
ATOM 813 N N . LEU A 1 106 ? 6.985 5.342 -0.599 1.00 94.56 106 LEU A N 1
ATOM 814 C CA . LEU A 1 106 ? 5.801 6.155 -0.353 1.00 94.56 106 LEU A CA 1
ATOM 815 C C . LEU A 1 106 ? 5.386 5.968 1.102 1.00 94.56 106 LEU A C 1
ATOM 817 O O . LEU A 1 106 ? 5.332 4.832 1.586 1.00 94.56 106 LEU A O 1
ATOM 821 N N . ARG A 1 107 ? 5.086 7.067 1.795 1.00 94.94 107 ARG A N 1
ATOM 822 C CA . ARG A 1 107 ? 4.546 7.028 3.159 1.00 94.94 107 ARG A CA 1
ATOM 823 C C . ARG A 1 107 ? 3.214 7.747 3.205 1.00 94.94 107 ARG A C 1
ATOM 825 O O . ARG A 1 107 ? 3.129 8.887 2.773 1.00 94.94 107 ARG A O 1
ATOM 832 N N . GLN A 1 108 ? 2.209 7.106 3.779 1.00 95.56 108 GLN A N 1
ATOM 833 C CA . GLN A 1 108 ? 0.934 7.728 4.113 1.00 95.56 108 GLN A CA 1
ATOM 834 C C . GLN A 1 108 ? 0.728 7.590 5.615 1.00 95.56 108 GLN A C 1
ATOM 836 O O . GLN A 1 108 ? 0.948 6.511 6.157 1.00 95.56 108 GLN A O 1
ATOM 841 N N . LYS A 1 109 ? 0.340 8.661 6.300 1.00 92.88 109 LYS A N 1
ATOM 842 C CA . LYS A 1 109 ? -0.020 8.626 7.720 1.00 92.88 109 LYS A CA 1
ATOM 843 C C . LYS A 1 109 ? -1.325 9.374 7.942 1.00 92.88 109 LYS A C 1
ATOM 845 O O . LYS A 1 109 ? -1.586 10.369 7.272 1.00 92.88 109 LYS A O 1
ATOM 850 N N . THR A 1 110 ? -2.098 8.921 8.912 1.00 91.25 110 THR A N 1
ATOM 851 C CA . THR A 1 110 ? -3.324 9.564 9.367 1.00 91.25 110 THR A CA 1
ATOM 852 C C . THR A 1 110 ? -3.198 9.836 10.855 1.00 91.25 110 THR A C 1
ATOM 854 O O . THR A 1 110 ? -3.003 8.914 11.653 1.00 91.25 110 THR A O 1
ATOM 857 N N . THR A 1 111 ? -3.308 11.106 11.218 1.00 89.44 111 THR A N 1
ATOM 858 C CA . THR A 1 111 ? -3.222 11.590 12.595 1.00 89.44 111 THR A CA 1
ATOM 859 C C . THR A 1 111 ? -4.607 12.033 13.047 1.00 89.44 111 THR A C 1
ATOM 861 O O . THR A 1 111 ? -5.273 12.787 12.340 1.00 89.44 111 THR A O 1
ATOM 864 N N . ALA A 1 112 ? -5.038 11.570 14.216 1.00 87.00 112 ALA A N 1
ATOM 865 C CA . ALA A 1 112 ? -6.225 12.071 14.891 1.00 87.00 112 ALA A CA 1
ATOM 866 C C . ALA A 1 112 ? -5.882 13.288 15.743 1.00 87.00 112 ALA A C 1
ATOM 868 O O . ALA A 1 112 ? -4.891 13.291 16.477 1.00 87.00 112 ALA A O 1
ATOM 869 N N . PHE A 1 113 ? -6.733 14.300 15.680 1.00 84.62 113 PHE A N 1
ATOM 870 C CA . PHE A 1 113 ? -6.644 15.498 16.494 1.00 84.62 113 PHE A CA 1
ATOM 871 C C . PHE A 1 113 ? -7.961 15.712 17.240 1.00 84.62 113 PHE A C 1
ATOM 873 O O . PHE A 1 113 ? -9.028 15.548 16.646 1.00 84.62 113 PHE A O 1
ATOM 880 N N . PRO A 1 114 ? -7.924 16.130 18.514 1.00 81.44 114 PRO A N 1
ATOM 881 C CA . PRO A 1 114 ? -9.139 16.474 19.236 1.00 81.44 114 PRO A CA 1
ATOM 882 C C . PRO A 1 114 ? -9.772 17.741 18.638 1.00 81.44 114 PRO A C 1
ATOM 884 O O . PRO A 1 114 ? -9.119 18.784 18.528 1.00 81.44 114 PRO A O 1
ATOM 887 N N . LYS A 1 115 ? -11.061 17.674 18.295 1.00 77.62 115 LYS A N 1
ATOM 888 C CA . LYS A 1 115 ? -11.916 18.831 18.023 1.00 77.62 115 LYS A CA 1
ATOM 889 C C . LYS A 1 115 ? -11.959 19.681 19.290 1.00 77.62 115 LYS A C 1
ATOM 891 O O . LYS A 1 115 ? -12.186 19.188 20.394 1.00 77.62 115 LYS A O 1
ATOM 896 N N . GLN A 1 116 ? -11.696 20.974 19.155 1.00 66.81 116 GLN A N 1
ATOM 897 C CA . GLN A 1 116 ? -11.876 21.893 20.271 1.00 66.81 116 GLN A CA 1
ATOM 898 C C . GLN A 1 116 ? -13.381 22.091 20.468 1.00 66.81 116 GLN A C 1
ATOM 900 O O . GLN A 1 116 ? -14.039 22.671 19.608 1.00 66.81 116 GLN A O 1
ATOM 905 N N . ALA A 1 117 ? -13.931 21.597 21.577 1.00 55.75 117 ALA A N 1
ATOM 906 C CA . ALA A 1 117 ? -15.268 21.989 21.995 1.00 55.75 117 ALA A CA 1
ATOM 907 C C . ALA A 1 117 ? -15.217 23.472 22.388 1.00 55.75 117 ALA A C 1
ATOM 909 O O . ALA A 1 117 ? -14.537 23.842 23.346 1.00 55.75 117 ALA A O 1
ATOM 910 N N . LYS A 1 118 ? -15.895 24.333 21.624 1.00 51.00 118 LYS A N 1
ATOM 911 C CA . LYS A 1 118 ? -16.194 25.696 22.068 1.00 51.00 118 LYS A CA 1
ATOM 912 C C . LYS A 1 118 ? -17.235 25.547 23.178 1.00 51.00 118 LYS A C 1
ATOM 914 O O . LYS A 1 118 ? -18.363 25.149 22.905 1.00 51.00 118 LYS A O 1
ATOM 919 N N . GLN A 1 119 ? -16.839 25.769 24.425 1.00 43.16 119 GLN A N 1
ATOM 920 C CA . GLN A 1 119 ? -17.776 25.802 25.541 1.00 43.16 119 GLN A CA 1
ATOM 921 C C . GLN A 1 119 ? -18.675 27.027 25.327 1.00 43.16 119 GLN A C 1
ATOM 923 O O . GLN A 1 119 ? -18.192 28.155 25.356 1.00 43.16 119 GLN A O 1
ATOM 928 N N . MET A 1 120 ? -19.951 26.804 25.007 1.00 36.03 120 MET A N 1
ATOM 929 C CA . MET A 1 120 ? -20.961 27.859 25.021 1.00 36.03 120 MET A CA 1
ATOM 930 C C . MET A 1 120 ? -21.181 28.260 26.479 1.00 36.03 120 MET A C 1
ATOM 932 O O . MET A 1 120 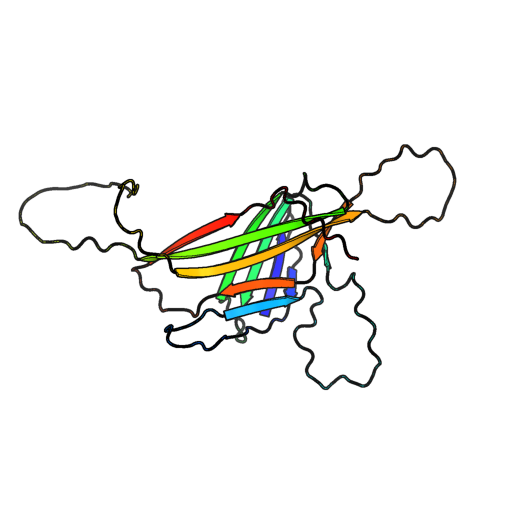? -21.877 27.564 27.214 1.00 36.03 120 MET A O 1
ATOM 936 N N . THR A 1 121 ? -20.566 29.353 26.919 1.00 33.44 121 THR A N 1
ATOM 937 C CA . THR A 1 121 ? -21.136 30.155 28.000 1.00 33.44 121 THR A CA 1
ATOM 938 C C . THR A 1 121 ? -22.323 30.893 27.400 1.00 33.44 121 THR A C 1
ATOM 940 O O . THR A 1 121 ? -22.155 31.703 26.491 1.00 33.44 121 THR A O 1
ATOM 943 N N . ILE A 1 122 ? -23.520 30.517 27.842 1.00 40.78 122 ILE A N 1
ATOM 944 C CA . ILE A 1 122 ? -24.762 31.220 27.539 1.00 40.78 122 ILE A CA 1
ATOM 945 C C . ILE A 1 122 ? -24.681 32.545 28.299 1.00 40.78 122 ILE A C 1
ATOM 947 O O . ILE A 1 122 ? -24.892 32.572 29.507 1.00 40.78 122 ILE A O 1
ATOM 951 N N . GLU A 1 123 ? -24.308 33.613 27.604 1.00 42.56 123 GLU A N 1
ATOM 952 C CA . GLU A 1 123 ? -24.765 34.949 27.966 1.00 42.56 123 GLU A CA 1
ATOM 953 C C . GLU A 1 123 ? -25.884 35.292 26.985 1.00 42.56 123 GLU A C 1
ATOM 955 O O . GLU A 1 123 ? -25.763 35.065 25.778 1.00 42.56 123 GLU A O 1
ATOM 960 N N . ASP A 1 124 ? -27.010 35.678 27.572 1.00 41.16 124 ASP A N 1
ATOM 961 C CA . ASP A 1 124 ? -28.279 35.975 26.924 1.00 41.16 124 ASP A CA 1
ATOM 962 C C . ASP A 1 124 ? -28.140 37.120 25.904 1.00 41.16 124 ASP A C 1
ATOM 964 O O . ASP A 1 124 ? -27.231 37.944 25.992 1.00 41.16 124 ASP A O 1
ATOM 968 N N . ASP A 1 125 ? -29.097 37.164 24.978 1.00 38.69 125 ASP A N 1
ATOM 969 C CA . ASP A 1 125 ? -29.364 38.227 23.999 1.00 38.69 125 ASP A CA 1
ATOM 970 C C . ASP A 1 125 ? -28.477 38.336 22.731 1.00 38.69 125 ASP A C 1
ATOM 972 O O . ASP A 1 125 ? -27.469 39.036 22.670 1.00 38.69 125 ASP A O 1
ATOM 976 N N . GLY A 1 126 ? -29.000 37.792 21.617 1.00 37.16 126 GLY A N 1
ATOM 977 C CA . GLY A 1 126 ? -28.978 38.516 20.333 1.00 37.16 126 GLY A CA 1
ATOM 978 C C . GLY A 1 126 ? -28.209 37.918 19.140 1.00 37.16 126 GLY A C 1
ATOM 979 O O . GLY A 1 126 ? -27.018 38.131 18.969 1.00 37.16 126 GLY A O 1
ATOM 980 N N . PHE A 1 127 ? -28.980 37.327 18.220 1.00 36.19 127 PHE A N 1
ATOM 981 C CA . PHE A 1 127 ? -28.886 37.476 16.752 1.00 36.19 127 PHE A CA 1
ATOM 982 C C . PHE A 1 127 ? -27.667 36.924 15.956 1.00 36.19 127 PHE A C 1
ATOM 984 O O . PHE A 1 127 ? -26.621 37.544 15.818 1.00 36.19 127 PHE A O 1
ATOM 991 N N . LEU A 1 128 ? -27.934 35.765 15.338 1.00 46.03 128 LEU A N 1
ATOM 992 C CA . LEU A 1 128 ? -27.579 35.236 14.006 1.00 46.03 128 LEU A CA 1
ATOM 993 C C . LEU A 1 128 ? -26.163 35.397 13.388 1.00 46.03 128 LEU A C 1
ATOM 995 O O . LEU A 1 128 ? -25.676 36.475 13.075 1.00 46.03 128 LEU A O 1
ATOM 999 N N . GLU A 1 129 ? -25.640 34.216 13.033 1.00 44.22 129 GLU A N 1
ATOM 1000 C CA . GLU A 1 129 ? -24.644 33.891 12.001 1.00 44.22 129 GLU A CA 1
ATOM 1001 C C . GLU A 1 129 ? -23.225 34.444 12.132 1.00 44.22 129 GLU A C 1
ATOM 1003 O O . GLU A 1 129 ? -22.860 35.533 11.698 1.00 44.22 129 GLU A O 1
ATOM 1008 N N . THR A 1 130 ? -22.319 33.547 12.515 1.00 33.78 130 THR A N 1
ATOM 1009 C CA . THR A 1 130 ? -20.980 33.576 11.931 1.00 33.78 130 THR A CA 1
ATOM 1010 C C . THR A 1 130 ? -20.584 32.178 11.491 1.00 33.78 130 THR A C 1
ATOM 1012 O O . THR A 1 130 ? -19.901 31.424 12.184 1.00 33.78 130 THR A O 1
ATOM 1015 N N . GLN A 1 131 ? -21.013 31.851 10.275 1.00 49.47 131 GLN A N 1
ATOM 1016 C CA . GLN A 1 131 ? -20.390 30.844 9.436 1.00 49.47 131 GLN A CA 1
ATOM 1017 C C . GLN A 1 131 ? -18.939 31.294 9.172 1.00 49.47 131 GLN A C 1
ATOM 1019 O O . GLN A 1 131 ? -18.656 32.048 8.246 1.00 49.47 131 GLN A O 1
ATOM 1024 N N . ARG A 1 132 ? -17.993 30.889 10.026 1.00 40.50 132 ARG A N 1
ATOM 1025 C CA . ARG A 1 132 ? -16.556 31.011 9.746 1.00 40.50 132 ARG A CA 1
ATOM 1026 C C . ARG A 1 132 ? -15.860 29.691 10.022 1.00 40.50 132 ARG A C 1
ATOM 1028 O O . ARG A 1 132 ? -15.424 29.393 11.130 1.00 40.50 132 ARG A O 1
ATOM 1035 N N . MET A 1 133 ? -15.783 28.926 8.935 1.00 41.09 133 MET A N 1
ATOM 1036 C CA . MET A 1 133 ? -14.709 28.006 8.583 1.00 41.09 133 MET A CA 1
ATOM 1037 C C . MET A 1 133 ? -13.421 28.329 9.359 1.00 41.09 133 MET A C 1
ATOM 1039 O O . MET A 1 133 ? -12.782 29.358 9.132 1.00 41.09 133 MET A O 1
ATOM 1043 N N . LEU A 1 134 ? -13.064 27.453 10.297 1.00 46.53 134 LEU A N 1
ATOM 1044 C CA . LEU A 1 134 ? -11.870 27.573 11.128 1.00 46.53 134 LEU A CA 1
ATOM 1045 C C . LEU A 1 134 ? -10.616 27.376 10.263 1.00 46.53 134 LEU A C 1
ATOM 1047 O O . LEU A 1 134 ? -10.130 26.262 10.084 1.00 46.53 134 LEU A O 1
ATOM 1051 N N . LYS A 1 135 ? -10.064 28.477 9.747 1.00 36.38 135 LYS A N 1
ATOM 1052 C CA . LYS A 1 135 ? -8.618 28.597 9.534 1.00 36.38 135 LYS A CA 1
ATOM 1053 C C . LYS A 1 135 ? -7.992 28.877 10.896 1.00 36.38 135 LYS A C 1
ATOM 1055 O O . LYS A 1 135 ? -8.150 29.966 11.436 1.00 36.38 135 LYS A O 1
ATOM 1060 N N . CYS A 1 136 ? -7.276 27.907 11.450 1.00 37.38 136 CYS A N 1
ATOM 1061 C CA . CYS A 1 136 ? -6.442 28.154 12.618 1.00 37.38 136 CYS A CA 1
ATOM 1062 C C . CYS A 1 136 ? -5.132 28.810 12.167 1.00 37.38 136 CYS A C 1
ATOM 1064 O O . CYS A 1 136 ? -4.190 28.128 11.777 1.00 37.38 136 CYS A O 1
ATOM 1066 N N . THR A 1 137 ? -5.072 30.136 12.242 1.00 45.09 137 THR A N 1
ATOM 1067 C CA . THR A 1 137 ? -3.816 30.874 12.401 1.00 45.09 137 THR A CA 1
ATOM 1068 C C . THR A 1 137 ? -3.868 31.569 13.751 1.00 45.09 137 THR A C 1
ATOM 1070 O O . THR A 1 137 ? -4.429 32.651 13.854 1.00 45.09 137 THR A O 1
ATOM 1073 N N . GLU A 1 138 ? -3.294 30.952 14.783 1.00 40.72 138 GLU A N 1
ATOM 1074 C CA . GLU A 1 138 ? -2.895 31.667 15.998 1.00 40.72 138 GLU A CA 1
ATOM 1075 C C . GLU A 1 138 ? -1.532 31.159 16.469 1.00 40.72 138 GLU A C 1
ATOM 1077 O O . GLU A 1 138 ? -1.331 29.978 16.762 1.00 40.72 138 GLU A O 1
ATOM 1082 N N . VAL A 1 139 ? -0.590 32.096 16.503 1.00 44.00 139 VAL A N 1
ATOM 1083 C CA . VAL A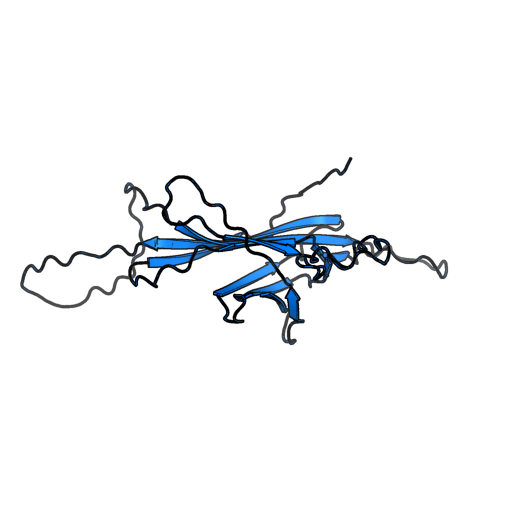 1 139 ? 0.764 31.966 17.029 1.00 44.00 139 VAL A CA 1
ATOM 1084 C C . VAL A 1 139 ? 0.682 31.785 18.550 1.00 44.00 139 VAL A C 1
ATOM 1086 O O . VAL A 1 139 ? 0.065 32.592 19.237 1.00 44.00 139 VAL A O 1
ATOM 1089 N N . GLY A 1 140 ? 1.316 30.734 19.085 1.00 43.94 140 GLY A N 1
ATOM 1090 C CA . GLY A 1 140 ? 1.714 30.682 20.501 1.00 43.94 140 GLY A CA 1
ATOM 1091 C C . GLY A 1 140 ? 0.967 29.737 21.457 1.00 43.94 140 GLY A C 1
ATOM 1092 O O . GLY A 1 140 ? 1.337 29.686 22.626 1.00 43.94 140 GLY A O 1
ATOM 1093 N N . LYS A 1 141 ? -0.020 28.937 21.025 1.00 39.91 141 LYS A N 1
ATOM 1094 C CA . LYS A 1 141 ? -0.616 27.877 21.877 1.00 39.91 141 LYS A CA 1
ATOM 1095 C C . LYS A 1 141 ? 0.008 26.512 21.559 1.00 39.91 141 LYS A C 1
ATOM 1097 O O . LYS A 1 141 ? 0.131 26.161 20.389 1.00 39.91 141 LYS A O 1
ATOM 1102 N N . LYS A 1 142 ? 0.383 25.726 22.586 1.00 43.03 142 LYS A N 1
ATOM 1103 C CA . LYS A 1 142 ? 0.810 24.313 22.450 1.00 43.03 142 LYS A CA 1
ATOM 1104 C C . LYS A 1 142 ? -0.218 23.582 21.578 1.00 43.03 142 LYS A C 1
ATOM 1106 O O . LYS A 1 142 ? -1.334 23.327 22.031 1.00 43.03 142 LYS A O 1
ATOM 1111 N N . VAL A 1 143 ? 0.143 23.269 20.333 1.00 52.06 143 VAL A N 1
ATOM 1112 C CA . VAL A 1 143 ? -0.682 22.437 19.452 1.00 52.06 143 VAL A CA 1
ATOM 1113 C C . VAL A 1 143 ? -0.902 21.125 20.196 1.00 52.06 143 VAL A C 1
ATOM 1115 O O . VAL A 1 143 ? 0.067 20.470 20.585 1.00 52.06 143 VAL A O 1
ATOM 1118 N N . LYS A 1 144 ? -2.163 20.768 20.470 1.00 57.28 144 LYS A N 1
ATOM 1119 C CA . LYS A 1 144 ? -2.479 19.460 21.050 1.00 57.28 144 LYS A CA 1
ATOM 1120 C C . LYS A 1 144 ? -1.871 18.412 20.118 1.00 57.28 144 LYS A C 1
ATOM 1122 O O . LYS A 1 144 ? -2.233 18.351 18.945 1.00 57.28 144 LYS A O 1
ATOM 1127 N N . SER A 1 145 ? -0.894 17.664 20.630 1.00 69.94 145 SER A N 1
ATOM 1128 C CA . SER A 1 145 ? -0.166 16.652 19.868 1.00 69.94 145 SER A CA 1
ATOM 1129 C C . SER A 1 145 ? -1.173 15.631 19.356 1.00 69.94 145 SER A C 1
ATOM 1131 O O . SER A 1 145 ? -1.789 14.929 20.157 1.00 69.94 145 SER A O 1
ATOM 1133 N N . GLY A 1 146 ? -1.370 15.578 18.041 1.00 76.88 146 GLY A N 1
ATOM 1134 C CA . GLY A 1 146 ? -2.234 14.574 17.438 1.00 76.88 146 GLY A CA 1
ATOM 1135 C C . GLY A 1 146 ? -1.720 13.162 17.731 1.00 76.88 146 GLY A C 1
ATOM 1136 O O . GLY A 1 146 ? -0.522 12.955 17.947 1.00 76.88 146 GLY A O 1
ATOM 1137 N N . SER A 1 147 ? -2.630 12.193 17.754 1.00 83.50 147 SER A N 1
ATOM 1138 C CA . SER A 1 147 ? -2.316 10.778 17.946 1.00 83.50 147 SER A CA 1
ATOM 1139 C C . SER A 1 147 ? -2.252 10.069 16.597 1.00 83.50 147 SER A C 1
ATOM 1141 O O . SER A 1 147 ? -3.151 10.218 15.768 1.00 83.50 147 SER A O 1
ATOM 1143 N N . LEU A 1 148 ? -1.198 9.291 16.346 1.00 86.31 148 LEU A N 1
ATOM 1144 C CA . LEU A 1 148 ? -1.095 8.503 15.119 1.00 86.31 148 LEU A CA 1
ATOM 1145 C C . LEU A 1 148 ? -2.168 7.407 15.121 1.00 86.31 148 LEU A C 1
ATOM 1147 O O . LEU A 1 148 ? -2.174 6.545 15.997 1.00 86.31 148 LEU A O 1
ATOM 1151 N N . ARG A 1 149 ? -3.046 7.419 14.115 1.00 88.00 149 ARG A N 1
ATOM 1152 C CA . ARG A 1 149 ? -4.065 6.381 13.923 1.00 88.00 149 ARG A CA 1
ATOM 1153 C C . ARG A 1 149 ? -3.612 5.328 12.938 1.00 88.00 149 ARG A C 1
ATOM 1155 O O . ARG A 1 149 ? -3.706 4.147 13.239 1.00 88.00 149 ARG A O 1
ATOM 1162 N N . TYR A 1 150 ? -3.108 5.754 11.786 1.00 92.12 150 TYR A N 1
ATOM 1163 C CA . TYR A 1 150 ? -2.731 4.848 10.709 1.00 92.12 150 TYR A CA 1
ATOM 1164 C C . TYR A 1 150 ? -1.429 5.305 10.068 1.00 92.12 150 TYR A C 1
ATOM 1166 O O . TYR A 1 150 ? -1.190 6.503 9.928 1.00 92.12 150 TYR A O 1
ATOM 1174 N N . ALA A 1 151 ? -0.591 4.366 9.650 1.00 94.69 151 ALA A N 1
ATOM 1175 C CA . ALA A 1 151 ? 0.521 4.643 8.757 1.00 94.69 151 ALA A CA 1
ATOM 1176 C C . ALA A 1 151 ? 0.756 3.475 7.803 1.00 94.69 151 ALA A C 1
ATOM 1178 O O . ALA A 1 151 ? 0.585 2.315 8.166 1.00 94.69 151 ALA A O 1
ATOM 1179 N N . MET A 1 152 ? 1.198 3.787 6.593 1.00 96.12 152 MET A N 1
ATOM 1180 C CA . MET A 1 152 ? 1.602 2.835 5.573 1.00 96.12 152 MET A CA 1
ATOM 1181 C C . MET A 1 152 ? 2.935 3.281 4.979 1.00 96.12 152 MET A C 1
ATOM 1183 O O . MET A 1 152 ? 3.117 4.456 4.658 1.00 96.12 152 MET A O 1
ATOM 1187 N N . GLN A 1 153 ? 3.850 2.333 4.788 1.00 96.31 153 GLN A N 1
ATOM 1188 C CA . GLN A 1 153 ? 5.076 2.524 4.021 1.00 96.31 153 GLN A CA 1
ATOM 1189 C C . GLN A 1 153 ? 5.172 1.464 2.923 1.00 96.31 153 GLN A C 1
ATOM 1191 O O . GLN A 1 153 ? 5.210 0.263 3.199 1.00 96.31 153 GLN A O 1
ATOM 1196 N N . VAL A 1 154 ? 5.273 1.926 1.680 1.00 95.94 154 VAL A N 1
ATOM 1197 C CA . VAL A 1 154 ? 5.417 1.094 0.481 1.00 95.94 154 VAL A CA 1
ATOM 1198 C C . VAL A 1 154 ? 6.781 1.371 -0.133 1.00 95.94 154 VAL A C 1
ATOM 1200 O O . VAL A 1 154 ? 7.159 2.528 -0.287 1.00 95.94 154 VAL A O 1
ATOM 1203 N N . ARG A 1 155 ? 7.535 0.325 -0.474 1.00 94.75 155 ARG A N 1
ATOM 1204 C CA . ARG A 1 155 ? 8.869 0.448 -1.077 1.00 94.75 155 ARG A CA 1
ATOM 1205 C C . ARG A 1 155 ? 8.818 0.107 -2.559 1.00 94.75 155 ARG A C 1
ATOM 1207 O O . ARG A 1 155 ? 8.341 -0.966 -2.913 1.00 94.75 155 ARG A O 1
ATOM 1214 N N . PHE A 1 156 ? 9.346 0.995 -3.395 1.00 94.19 156 PHE A N 1
ATOM 1215 C CA . PHE A 1 156 ? 9.403 0.856 -4.847 1.00 94.19 156 PHE A CA 1
ATOM 1216 C C . PHE A 1 156 ? 10.839 0.647 -5.329 1.00 94.19 156 PHE A C 1
ATOM 1218 O O . PHE A 1 156 ? 11.782 1.200 -4.762 1.00 94.19 156 PHE A O 1
ATOM 1225 N N . ALA A 1 157 ? 11.002 -0.130 -6.396 1.00 92.38 157 ALA A N 1
ATOM 1226 C CA . ALA A 1 157 ? 12.268 -0.335 -7.087 1.00 92.38 157 ALA A CA 1
ATOM 1227 C C . ALA A 1 157 ? 12.076 -0.240 -8.605 1.00 92.38 157 ALA A C 1
ATOM 1229 O O . ALA A 1 157 ? 11.184 -0.885 -9.162 1.00 92.38 157 ALA A O 1
ATOM 1230 N N . CYS A 1 158 ? 12.950 0.520 -9.261 1.00 91.19 158 CYS A N 1
ATOM 1231 C CA . CYS A 1 158 ? 13.072 0.607 -10.711 1.00 91.19 158 CYS A CA 1
ATOM 1232 C C . CYS A 1 158 ? 14.191 -0.332 -11.164 1.00 91.19 158 CYS A C 1
ATOM 1234 O O . CYS A 1 158 ? 15.365 -0.094 -10.882 1.00 91.19 158 CYS A O 1
ATOM 1236 N N . LEU A 1 159 ? 13.842 -1.443 -11.812 1.00 88.62 159 LEU A N 1
ATOM 1237 C CA . LEU A 1 159 ? 14.801 -2.480 -12.190 1.00 88.62 159 LEU A CA 1
ATOM 1238 C C . LEU A 1 159 ? 14.936 -2.575 -13.713 1.00 88.62 159 LEU A C 1
ATOM 1240 O O . LEU A 1 159 ? 13.912 -2.635 -14.399 1.00 88.62 159 LEU A O 1
ATOM 1244 N N . PRO A 1 160 ? 16.170 -2.665 -14.242 1.00 82.69 160 PRO A N 1
ATOM 1245 C CA . PRO A 1 160 ? 16.392 -2.823 -15.672 1.00 82.69 160 PRO A CA 1
ATOM 1246 C C . PRO A 1 160 ? 15.894 -4.193 -16.142 1.00 82.69 160 PRO A C 1
ATOM 1248 O O . PRO A 1 160 ? 16.019 -5.201 -15.432 1.00 82.69 160 PRO A O 1
ATOM 1251 N N . VAL A 1 161 ? 15.352 -4.250 -17.356 1.00 80.31 161 VAL A N 1
ATOM 1252 C CA . VAL A 1 161 ? 14.990 -5.515 -18.000 1.00 80.31 161 VAL A CA 1
ATOM 1253 C C . VAL A 1 161 ? 16.256 -6.141 -18.589 1.00 80.31 161 VAL A C 1
ATOM 1255 O O . VAL A 1 161 ? 16.839 -5.622 -19.534 1.00 80.31 161 VAL A O 1
ATOM 1258 N N . LYS A 1 162 ? 16.718 -7.271 -18.033 1.00 68.38 162 LYS A N 1
ATOM 1259 C CA . LYS A 1 162 ? 17.809 -8.044 -18.651 1.00 68.38 162 LYS A CA 1
ATOM 1260 C C . LYS A 1 162 ? 17.292 -8.676 -19.947 1.00 68.38 162 LYS A C 1
ATOM 1262 O O . LYS A 1 162 ? 16.402 -9.523 -19.883 1.00 68.38 162 LYS A O 1
ATOM 1267 N N . ARG A 1 163 ? 17.853 -8.302 -21.102 1.00 61.59 163 ARG A N 1
ATOM 1268 C 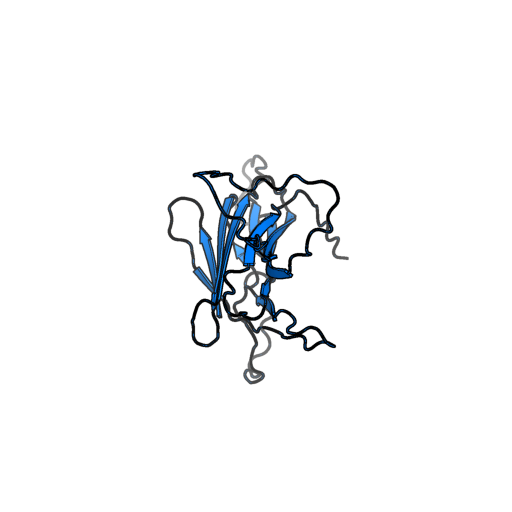CA . ARG A 1 163 ? 17.616 -9.021 -22.364 1.00 61.59 163 ARG A CA 1
ATOM 1269 C C . ARG A 1 163 ? 18.273 -10.403 -22.272 1.00 61.59 163 ARG A C 1
ATOM 1271 O O . ARG A 1 163 ? 19.437 -10.515 -21.896 1.00 61.59 163 ARG A O 1
ATOM 1278 N N . SER A 1 164 ? 17.513 -11.458 -22.562 1.00 57.72 164 SER A N 1
ATOM 1279 C CA . SER A 1 164 ? 18.076 -12.791 -22.786 1.00 57.72 164 SER A CA 1
ATOM 1280 C C . SER A 1 164 ? 18.758 -12.748 -24.147 1.00 57.72 164 SER A C 1
ATOM 1282 O O . SER A 1 164 ? 18.096 -12.597 -25.167 1.00 57.72 164 SER A O 1
ATOM 1284 N N . SER A 1 165 ? 20.085 -12.783 -24.159 1.00 52.12 165 SER A N 1
ATOM 1285 C CA . SER A 1 165 ? 20.877 -12.806 -25.381 1.00 52.12 165 SER A CA 1
ATOM 1286 C C . SER A 1 165 ? 20.708 -14.152 -26.092 1.00 52.12 165 SER A C 1
ATOM 1288 O O . SER A 1 165 ? 21.454 -15.097 -25.838 1.00 52.12 165 SER A O 1
ATOM 1290 N N . LYS A 1 166 ? 19.725 -14.239 -26.986 1.00 58.50 166 LYS A N 1
ATOM 1291 C CA . LYS A 1 166 ? 19.767 -15.108 -28.161 1.00 58.50 166 LYS A CA 1
ATOM 1292 C C . LYS A 1 166 ? 19.188 -14.312 -29.331 1.00 58.50 166 LYS A C 1
ATOM 1294 O O . LYS A 1 166 ? 18.100 -13.764 -29.193 1.00 58.50 166 LYS A O 1
ATOM 1299 N N . VAL A 1 167 ? 19.916 -14.341 -30.448 1.00 51.38 167 VAL A N 1
ATOM 1300 C CA . VAL A 1 167 ? 19.580 -13.854 -31.799 1.00 51.38 167 VAL A CA 1
ATOM 1301 C C . VAL A 1 167 ? 20.129 -12.459 -32.176 1.00 51.38 167 VAL A C 1
ATOM 1303 O O . VAL A 1 167 ? 19.611 -11.420 -31.782 1.00 51.38 167 VAL A O 1
ATOM 1306 N N . ASP A 1 168 ? 21.214 -12.555 -32.952 1.00 47.91 168 ASP A N 1
ATOM 1307 C CA . ASP A 1 168 ? 21.700 -11.786 -34.106 1.00 47.91 168 ASP A CA 1
ATOM 1308 C C . ASP A 1 168 ? 22.120 -10.311 -34.018 1.00 47.91 168 ASP A C 1
ATOM 1310 O O . ASP A 1 168 ? 21.386 -9.395 -33.654 1.00 47.91 168 ASP A O 1
ATOM 1314 N N . ALA A 1 169 ? 23.368 -10.112 -34.452 1.00 57.56 169 ALA A N 1
ATOM 1315 C CA . ALA A 1 169 ? 24.016 -8.841 -34.703 1.00 57.56 169 ALA A CA 1
ATOM 1316 C C . ALA A 1 169 ? 23.319 -8.102 -35.855 1.00 57.56 169 ALA A C 1
ATOM 1318 O O . ALA A 1 169 ? 23.482 -8.443 -37.024 1.00 57.56 169 ALA A O 1
ATOM 1319 N N . GLY A 1 170 ? 22.575 -7.054 -35.519 1.00 52.62 170 GLY A N 1
ATOM 1320 C CA . GLY A 1 170 ? 22.057 -6.088 -36.479 1.00 52.62 170 GLY A CA 1
ATOM 1321 C C . GLY A 1 170 ? 21.812 -4.756 -35.784 1.00 52.62 170 GLY A C 1
ATOM 1322 O O . GLY A 1 170 ? 20.860 -4.643 -35.023 1.00 52.62 170 GLY A O 1
ATOM 1323 N N . ASN A 1 171 ? 22.721 -3.797 -36.005 1.00 52.22 171 ASN A N 1
ATOM 1324 C CA . ASN A 1 171 ? 22.677 -2.370 -35.644 1.00 52.22 171 ASN A CA 1
ATOM 1325 C C . ASN A 1 171 ? 21.590 -1.950 -34.634 1.00 52.22 171 ASN A C 1
ATOM 1327 O O . ASN A 1 171 ? 20.510 -1.499 -35.010 1.00 52.22 171 ASN A O 1
ATOM 1331 N N . GLY A 1 172 ? 21.899 -2.055 -33.339 1.00 45.84 172 GLY A N 1
ATOM 1332 C CA . GLY A 1 172 ? 21.022 -1.597 -32.266 1.00 45.84 172 GLY A CA 1
ATOM 1333 C C . GLY A 1 172 ? 21.406 -0.202 -31.790 1.00 45.84 172 GLY A C 1
ATOM 1334 O O . GLY A 1 172 ? 22.420 -0.047 -31.117 1.00 45.84 172 GLY A O 1
ATOM 1335 N N . LEU A 1 173 ? 20.575 0.796 -32.095 1.00 45.97 173 LEU A N 1
ATOM 1336 C CA . LEU A 1 173 ? 20.520 2.039 -31.327 1.00 45.97 173 LEU A CA 1
ATOM 1337 C C . LEU A 1 173 ? 20.275 1.649 -29.858 1.00 45.97 173 LEU A C 1
ATOM 1339 O O . LEU A 1 173 ? 19.323 0.918 -29.569 1.00 45.97 173 LEU A O 1
ATOM 1343 N N . GLU A 1 174 ? 21.169 2.043 -28.953 1.00 47.50 174 GLU A N 1
ATOM 1344 C CA . GLU A 1 174 ? 21.128 1.682 -27.534 1.00 47.50 174 GLU A CA 1
ATOM 1345 C C . GLU A 1 174 ? 19.911 2.313 -26.839 1.00 47.50 174 GLU A C 1
ATOM 1347 O O . GLU A 1 174 ? 20.016 3.336 -26.169 1.00 47.50 174 GLU A O 1
ATOM 1352 N N . ASP A 1 175 ? 18.733 1.705 -26.982 1.00 49.31 175 ASP A N 1
ATOM 1353 C CA . ASP A 1 175 ? 17.556 2.088 -26.204 1.00 49.31 175 ASP A CA 1
ATOM 1354 C C . ASP A 1 175 ? 17.675 1.482 -24.797 1.00 49.31 175 ASP A C 1
ATOM 1356 O O . ASP A 1 175 ? 17.204 0.379 -24.496 1.00 49.31 175 ASP A O 1
ATOM 1360 N N . ALA A 1 176 ? 18.444 2.176 -23.960 1.00 50.41 176 ALA A N 1
ATOM 1361 C CA . ALA A 1 176 ? 18.852 1.781 -22.617 1.00 50.41 176 ALA A CA 1
ATOM 1362 C C . ALA A 1 176 ? 17.753 1.943 -21.543 1.00 50.41 176 ALA A C 1
ATOM 1364 O O . ALA A 1 176 ? 18.056 1.825 -20.354 1.00 50.41 176 ALA A O 1
ATOM 1365 N N . ASP A 1 177 ? 16.490 2.193 -21.913 1.00 58.22 177 ASP A N 1
ATOM 1366 C CA . ASP A 1 177 ? 15.503 2.754 -20.975 1.00 58.22 177 ASP A CA 1
ATOM 1367 C C . ASP A 1 177 ? 14.267 1.885 -20.669 1.00 58.22 177 ASP A C 1
ATOM 1369 O O . ASP A 1 177 ? 13.338 2.324 -19.985 1.00 58.22 177 ASP A O 1
ATOM 1373 N N . GLU A 1 178 ? 14.223 0.609 -21.076 1.00 73.88 178 GLU A N 1
ATOM 1374 C CA . GLU A 1 178 ? 13.116 -0.255 -20.636 1.00 73.88 178 GLU A CA 1
ATOM 1375 C C . GLU A 1 178 ? 13.344 -0.749 -19.193 1.00 73.88 178 GLU A C 1
ATOM 1377 O O . GLU A 1 178 ? 13.856 -1.842 -18.927 1.00 73.88 178 GLU A O 1
ATOM 1382 N N . SER A 1 179 ? 12.966 0.084 -18.223 1.00 83.75 179 SER A N 1
ATOM 1383 C CA . SER A 1 179 ? 12.938 -0.263 -16.800 1.00 83.75 179 SER A CA 1
ATOM 1384 C C . SER A 1 179 ? 11.531 -0.648 -16.338 1.00 83.75 179 SER A C 1
ATOM 1386 O O . SER A 1 179 ? 10.524 -0.085 -16.767 1.00 83.75 179 SER A O 1
ATOM 1388 N N . ARG A 1 180 ? 11.442 -1.619 -15.422 1.00 88.88 180 ARG A N 1
ATOM 1389 C CA . ARG A 1 180 ? 10.181 -2.058 -14.805 1.00 88.88 180 ARG A CA 1
ATOM 1390 C C . ARG A 1 180 ? 10.139 -1.667 -13.338 1.00 88.88 180 ARG A C 1
ATOM 1392 O O . ARG A 1 180 ? 11.115 -1.848 -12.612 1.00 88.88 180 ARG A O 1
ATOM 1399 N N . LEU A 1 181 ? 8.974 -1.204 -12.901 1.00 91.88 181 LEU A N 1
ATOM 1400 C CA . LEU A 1 181 ? 8.735 -0.795 -11.525 1.00 91.88 181 LEU A CA 1
ATOM 1401 C C . LEU A 1 181 ? 8.078 -1.914 -10.721 1.00 91.88 181 LEU A C 1
ATOM 1403 O O . LEU A 1 181 ? 7.185 -2.620 -11.202 1.00 91.88 181 LEU A O 1
ATOM 1407 N N . TYR A 1 182 ? 8.525 -2.058 -9.478 1.00 93.00 182 TYR A N 1
ATOM 1408 C CA . TYR A 1 182 ? 8.022 -3.056 -8.546 1.00 93.00 182 TYR A CA 1
ATOM 1409 C C . TYR A 1 182 ? 7.842 -2.462 -7.158 1.00 93.00 182 TYR A C 1
ATOM 1411 O O . TYR A 1 182 ? 8.712 -1.734 -6.690 1.00 93.00 182 TYR A O 1
ATOM 1419 N N . ILE A 1 183 ? 6.785 -2.868 -6.461 1.00 94.06 183 ILE A N 1
ATOM 1420 C CA . ILE A 1 183 ? 6.804 -2.916 -4.999 1.00 94.06 183 ILE A CA 1
ATOM 1421 C C . ILE A 1 183 ? 7.594 -4.167 -4.608 1.00 94.06 183 ILE A C 1
ATOM 1423 O O . ILE A 1 183 ? 7.423 -5.216 -5.239 1.00 94.06 183 ILE A O 1
ATOM 1427 N N . TYR A 1 184 ? 8.474 -4.073 -3.614 1.00 91.62 184 TYR A N 1
ATOM 1428 C CA . TYR A 1 184 ? 9.326 -5.191 -3.201 1.00 91.62 184 TYR A CA 1
ATOM 1429 C C . TYR A 1 184 ? 9.291 -5.445 -1.691 1.00 91.62 184 TYR A C 1
ATOM 1431 O O . TYR A 1 184 ? 8.922 -4.566 -0.911 1.00 91.62 184 TYR A O 1
ATOM 1439 N N . ASP A 1 185 ? 9.723 -6.650 -1.306 1.00 89.38 185 ASP A N 1
ATOM 1440 C CA . ASP A 1 185 ? 9.856 -7.119 0.077 1.00 89.38 185 ASP A CA 1
ATOM 1441 C C . ASP A 1 185 ? 8.502 -7.211 0.802 1.00 89.38 185 ASP A C 1
ATOM 1443 O O . ASP A 1 185 ? 7.801 -8.226 0.706 1.00 89.38 185 ASP A O 1
ATOM 1447 N N . CYS A 1 186 ? 8.099 -6.135 1.478 1.00 92.31 186 CYS A N 1
ATOM 1448 C CA . CYS A 1 186 ? 6.849 -6.072 2.220 1.00 92.31 186 CYS A CA 1
ATOM 1449 C C . CYS A 1 186 ? 6.311 -4.638 2.315 1.00 92.31 186 CYS A C 1
ATOM 1451 O O . CYS A 1 186 ? 7.075 -3.663 2.293 1.00 92.31 186 CYS A O 1
ATOM 1453 N N . ILE A 1 187 ? 4.997 -4.520 2.508 1.00 95.31 187 ILE A N 1
ATOM 1454 C CA . ILE A 1 187 ? 4.337 -3.270 2.899 1.00 95.31 187 ILE A CA 1
ATOM 1455 C C . ILE A 1 187 ? 4.275 -3.222 4.423 1.00 95.31 187 ILE A C 1
ATOM 1457 O O . ILE A 1 187 ? 3.841 -4.185 5.054 1.00 95.31 187 ILE A O 1
ATOM 1461 N N . ARG A 1 188 ? 4.717 -2.117 5.025 1.00 94.94 188 ARG A N 1
ATOM 1462 C CA . ARG A 1 188 ? 4.625 -1.917 6.477 1.00 94.94 188 ARG A CA 1
ATOM 1463 C C . ARG A 1 188 ? 3.371 -1.124 6.783 1.00 94.94 188 ARG A C 1
ATOM 1465 O O . ARG A 1 188 ? 3.148 -0.091 6.151 1.00 94.94 188 ARG A O 1
ATOM 1472 N N . VAL A 1 189 ? 2.587 -1.587 7.746 1.00 95.19 189 VAL A N 1
ATOM 1473 C CA . VAL A 1 189 ? 1.392 -0.882 8.210 1.00 95.19 189 VAL A CA 1
ATOM 1474 C C . VAL A 1 189 ? 1.402 -0.741 9.723 1.00 95.19 189 VAL A C 1
ATOM 1476 O O . VAL A 1 189 ? 1.845 -1.636 10.440 1.00 95.19 189 VAL A O 1
ATOM 1479 N N . ILE A 1 190 ? 0.907 0.398 10.187 1.00 92.19 190 ILE A N 1
ATOM 1480 C CA . ILE A 1 190 ? 0.643 0.707 11.586 1.00 92.19 190 ILE A CA 1
ATOM 1481 C C . ILE A 1 190 ? -0.826 1.099 11.665 1.00 92.19 190 ILE A C 1
ATOM 1483 O O . ILE A 1 190 ? -1.291 1.894 10.846 1.00 92.19 190 ILE A O 1
ATOM 1487 N N . PHE A 1 191 ? -1.557 0.552 12.624 1.00 88.31 191 PHE A N 1
ATOM 1488 C CA . PHE A 1 191 ? -2.946 0.917 12.862 1.00 88.31 191 PHE A CA 1
ATOM 1489 C C . PHE A 1 191 ? -3.254 0.855 14.356 1.00 88.31 191 PHE A C 1
ATOM 1491 O O . PHE A 1 191 ? -2.949 -0.123 15.034 1.00 88.31 191 PHE A O 1
ATOM 1498 N N . ALA A 1 192 ? -3.822 1.928 14.890 1.00 82.25 192 ALA A N 1
ATOM 1499 C CA . ALA A 1 192 ? -4.265 1.990 16.271 1.00 82.25 192 ALA A CA 1
ATOM 1500 C C . ALA A 1 192 ? -5.463 1.056 16.487 1.00 82.25 192 ALA A C 1
ATOM 1502 O O . ALA A 1 192 ? -6.208 0.747 15.555 1.00 82.25 192 ALA A O 1
ATOM 1503 N N . HIS A 1 193 ? -5.662 0.629 17.734 1.00 71.50 193 HIS A N 1
ATOM 1504 C CA . HIS A 1 193 ? -6.905 -0.023 18.127 1.00 71.50 193 HIS A CA 1
ATOM 1505 C C . HIS A 1 193 ? -8.094 0.903 17.813 1.00 71.50 193 HIS A C 1
ATOM 1507 O O . HIS A 1 193 ? -7.984 2.122 17.998 1.00 71.50 193 HIS A O 1
ATOM 1513 N N . GLN A 1 194 ? -9.206 0.335 17.329 1.00 65.25 194 GLN A N 1
ATOM 1514 C CA . GLN A 1 194 ? -10.446 1.084 17.122 1.00 65.25 194 GLN A CA 1
ATOM 1515 C C . GLN A 1 194 ? -10.885 1.635 18.481 1.00 65.25 194 GLN A C 1
ATOM 1517 O O . GLN A 1 194 ? -11.335 0.896 19.349 1.00 65.25 194 GLN A O 1
ATOM 1522 N N . GLN A 1 195 ? -10.686 2.931 18.700 1.00 57.28 195 GLN A N 1
ATOM 1523 C CA . GLN A 1 195 ? -11.392 3.621 19.769 1.00 57.28 195 GLN A CA 1
ATOM 1524 C C . GLN A 1 195 ? -12.775 3.934 19.215 1.00 57.28 195 GLN A C 1
ATOM 1526 O O . GLN A 1 195 ? -12.874 4.260 18.033 1.00 57.28 195 GLN A O 1
ATOM 1531 N N . ALA A 1 196 ? -13.815 3.797 20.043 1.00 53.91 196 ALA A N 1
ATOM 1532 C CA . ALA A 1 196 ? -15.153 4.245 19.676 1.00 53.91 196 ALA A CA 1
ATOM 1533 C C . ALA A 1 196 ? -15.039 5.635 19.042 1.00 53.91 196 ALA A C 1
ATOM 1535 O O . ALA A 1 196 ? -14.290 6.463 19.575 1.00 53.91 196 ALA A O 1
ATOM 1536 N N . ASP A 1 197 ? -15.696 5.835 17.894 1.00 54.78 197 ASP A N 1
ATOM 1537 C CA . ASP A 1 197 ? -15.727 7.107 17.177 1.00 54.78 197 ASP A CA 1
ATOM 1538 C C . ASP A 1 197 ? -16.263 8.173 18.132 1.00 54.78 197 ASP A C 1
ATOM 1540 O O . ASP A 1 197 ? -17.459 8.416 18.255 1.00 54.78 197 ASP A O 1
ATOM 1544 N N . ASN A 1 198 ? -15.359 8.782 18.890 1.00 56.50 198 ASN A N 1
ATOM 1545 C CA . ASN A 1 198 ? -15.673 9.964 19.643 1.00 56.50 198 ASN A CA 1
ATOM 1546 C C . ASN A 1 198 ? -15.818 11.041 18.578 1.00 56.50 198 ASN A C 1
ATOM 1548 O O . ASN A 1 198 ? -14.825 11.452 17.973 1.00 56.50 198 ASN A O 1
ATOM 1552 N N . ASP A 1 199 ? -17.032 11.567 18.409 1.00 62.44 199 ASP A N 1
ATOM 1553 C CA . ASP A 1 199 ? -17.331 12.724 17.551 1.00 62.44 199 ASP A CA 1
ATOM 1554 C C . ASP A 1 199 ? -16.466 13.956 17.872 1.00 62.44 199 ASP A C 1
ATOM 1556 O O . ASP A 1 199 ? -16.504 14.961 17.167 1.00 62.44 199 ASP A O 1
ATOM 1560 N N . SER A 1 200 ? -15.659 13.874 18.927 1.00 69.38 200 SER A N 1
ATOM 1561 C CA . SER A 1 200 ? -14.657 14.828 19.370 1.00 69.38 200 SER A CA 1
ATOM 1562 C C . SER A 1 200 ? -13.311 14.739 18.643 1.00 69.38 200 SER A C 1
ATOM 1564 O O . SER A 1 200 ? -12.415 15.473 19.036 1.00 69.38 200 SER A O 1
ATOM 1566 N N . GLU A 1 201 ? -13.102 13.901 17.622 1.00 78.31 201 GLU A N 1
ATOM 1567 C CA . GLU A 1 201 ? -11.832 13.857 16.869 1.00 78.31 201 GLU A CA 1
ATOM 1568 C C . GLU A 1 201 ? -12.006 14.117 15.367 1.00 78.31 201 GLU A C 1
ATOM 1570 O O . GLU A 1 201 ? -13.032 13.796 14.770 1.00 78.31 201 GLU A O 1
ATOM 1575 N N . PHE A 1 202 ? -10.994 14.716 14.738 1.00 83.25 202 PHE A N 1
ATOM 1576 C CA . PHE A 1 202 ? -10.882 14.796 13.281 1.00 83.25 202 PHE A CA 1
ATOM 1577 C C . PHE A 1 202 ? -9.590 14.127 12.805 1.00 83.25 202 PHE A C 1
ATOM 1579 O O . PHE A 1 202 ? -8.568 14.163 13.492 1.00 83.25 202 PHE A O 1
ATOM 1586 N N . LEU A 1 203 ? -9.636 13.514 11.621 1.00 85.56 203 LEU A N 1
ATOM 1587 C CA . LEU A 1 203 ? -8.503 12.816 11.018 1.00 85.56 203 LEU A CA 1
ATOM 1588 C C . LEU A 1 203 ? -7.861 13.678 9.931 1.00 85.56 203 LEU A C 1
ATOM 1590 O O . LEU A 1 203 ? -8.543 14.170 9.035 1.00 85.56 203 LEU A O 1
ATOM 1594 N N . GLN A 1 204 ? -6.539 13.811 9.975 1.00 87.50 204 GLN A N 1
ATOM 1595 C CA . GLN A 1 204 ? -5.746 14.436 8.920 1.00 87.50 204 GLN A CA 1
ATOM 1596 C C . GLN A 1 204 ? -4.827 13.393 8.292 1.00 87.50 204 GLN A C 1
ATOM 1598 O O . GLN A 1 204 ? -4.021 12.776 8.990 1.00 87.50 204 GLN A O 1
ATOM 1603 N N . THR A 1 205 ? -4.932 13.215 6.974 1.00 89.19 205 THR A N 1
ATOM 1604 C CA . THR A 1 205 ? -4.099 12.277 6.213 1.00 89.19 205 THR A CA 1
ATOM 1605 C C . THR A 1 205 ? -3.049 13.031 5.412 1.00 89.19 205 THR A C 1
ATOM 1607 O O . THR A 1 205 ? -3.370 13.917 4.626 1.00 89.19 205 THR A O 1
ATOM 1610 N N . GLU A 1 206 ? -1.791 12.644 5.583 1.00 89.50 206 GLU A N 1
ATOM 1611 C CA . GLU A 1 206 ? -0.647 13.187 4.858 1.00 89.50 206 GLU A CA 1
ATOM 1612 C C . GLU A 1 206 ? 0.024 12.062 4.076 1.00 89.50 206 GLU A C 1
ATOM 1614 O O . GLU A 1 206 ? 0.343 11.008 4.632 1.00 89.50 206 GLU A O 1
ATOM 1619 N N . THR A 1 207 ? 0.260 12.293 2.785 1.00 88.38 207 THR A N 1
ATOM 1620 C CA . THR A 1 207 ? 1.025 11.377 1.935 1.00 88.38 207 THR A CA 1
ATOM 1621 C C . THR A 1 207 ? 2.323 12.064 1.544 1.00 88.38 207 THR A C 1
ATOM 1623 O O . THR A 1 207 ? 2.306 13.071 0.844 1.00 88.38 207 THR A O 1
ATOM 1626 N N . CYS A 1 208 ? 3.453 11.538 2.009 1.00 84.06 208 CYS A N 1
ATOM 1627 C CA . CYS A 1 208 ? 4.761 11.962 1.534 1.00 84.06 208 CYS A CA 1
ATOM 1628 C C . CYS A 1 208 ? 5.000 11.301 0.170 1.00 84.06 208 CYS A C 1
ATOM 1630 O O . CYS A 1 208 ? 5.046 10.064 0.129 1.00 84.06 208 CYS A O 1
ATOM 1632 N N . PRO A 1 209 ? 5.146 12.078 -0.918 1.00 73.25 209 PRO A N 1
ATOM 1633 C CA . PRO A 1 209 ? 5.369 11.530 -2.250 1.00 73.25 209 PRO A CA 1
ATOM 1634 C C . PRO A 1 209 ? 6.692 10.758 -2.318 1.00 7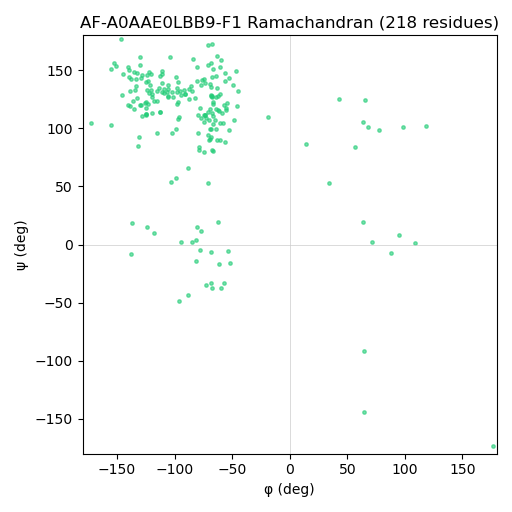3.25 209 PRO A C 1
ATOM 1636 O O . PRO A 1 209 ? 7.567 10.909 -1.460 1.00 73.25 209 PRO A O 1
ATOM 1639 N N . CYS A 1 210 ? 6.824 9.923 -3.349 1.00 71.56 210 CYS A N 1
ATOM 1640 C CA . CYS A 1 210 ? 8.063 9.213 -3.648 1.00 71.56 210 CYS A CA 1
ATOM 1641 C C . CYS A 1 210 ? 9.139 10.254 -3.996 1.00 71.56 210 CYS A C 1
ATOM 1643 O O . CYS A 1 210 ? 9.119 10.810 -5.086 1.00 71.56 210 CYS A O 1
ATOM 1645 N N . GLY A 1 211 ? 10.009 10.598 -3.045 1.00 55.94 211 GLY A N 1
ATOM 1646 C CA . GLY A 1 211 ? 11.036 11.625 -3.237 1.00 55.94 211 GLY A CA 1
ATOM 1647 C C . GLY A 1 211 ? 12.297 11.093 -3.923 1.00 55.94 211 GLY A C 1
ATOM 1648 O O . GLY A 1 211 ? 12.591 9.896 -3.835 1.00 55.94 211 GLY A O 1
ATOM 1649 N N . ASP A 1 212 ? 13.076 12.016 -4.501 1.00 45.97 212 ASP A N 1
ATOM 1650 C CA . ASP A 1 212 ? 14.414 11.865 -5.118 1.00 45.97 212 ASP A CA 1
ATOM 1651 C C . ASP A 1 212 ? 15.523 11.399 -4.149 1.00 45.97 212 ASP A C 1
ATOM 1653 O O . ASP A 1 212 ? 16.720 11.572 -4.389 1.00 45.97 212 ASP A O 1
ATOM 1657 N N . GLY A 1 213 ? 15.147 10.811 -3.014 1.00 47.81 213 GLY A N 1
ATOM 1658 C CA . GLY A 1 213 ? 16.078 10.223 -2.071 1.00 47.81 213 GLY A CA 1
ATOM 1659 C C . GLY A 1 213 ? 16.657 8.952 -2.666 1.00 47.81 213 GLY A C 1
ATOM 1660 O O . GLY A 1 213 ? 16.061 7.884 -2.530 1.00 47.81 213 GLY A O 1
ATOM 1661 N N . LEU A 1 214 ? 17.824 9.065 -3.308 1.00 43.44 214 LEU A N 1
ATOM 1662 C CA . LEU A 1 214 ? 18.692 7.924 -3.571 1.00 43.44 214 LEU A CA 1
ATOM 1663 C C . LEU A 1 214 ? 18.936 7.197 -2.249 1.00 43.44 214 LEU A C 1
ATOM 1665 O O . LEU A 1 214 ? 19.817 7.556 -1.475 1.00 43.44 214 LEU A O 1
ATOM 1669 N N . LEU A 1 215 ? 18.186 6.128 -2.007 1.00 49.59 215 LEU A N 1
ATOM 1670 C CA . LEU A 1 215 ? 18.672 5.048 -1.171 1.00 49.59 215 LEU A CA 1
ATOM 1671 C C . LEU A 1 215 ? 19.685 4.290 -2.028 1.00 49.59 215 LEU A C 1
ATOM 1673 O O . LEU A 1 215 ? 19.360 3.286 -2.664 1.00 49.59 215 LEU A O 1
ATOM 1677 N N . SER A 1 216 ? 20.904 4.829 -2.120 1.00 41.03 216 SER A N 1
ATOM 1678 C CA . SER A 1 216 ? 22.062 4.070 -2.575 1.00 41.03 216 SER A CA 1
ATOM 1679 C C . SER A 1 216 ? 22.359 3.027 -1.504 1.00 41.03 216 SER A C 1
ATOM 1681 O O . SER A 1 216 ? 23.197 3.229 -0.631 1.00 41.03 216 SER A O 1
ATOM 1683 N N . GLU A 1 217 ? 21.627 1.917 -1.527 1.00 42.34 217 GLU A N 1
ATOM 1684 C CA . GLU A 1 217 ? 22.088 0.707 -0.864 1.00 42.34 217 GLU A CA 1
ATOM 1685 C C . GLU A 1 217 ? 23.273 0.193 -1.687 1.00 42.34 217 GLU A C 1
ATOM 1687 O O . GLU A 1 217 ? 23.110 -0.543 -2.661 1.00 42.34 217 GLU A O 1
ATOM 1692 N N . THR A 1 218 ? 24.474 0.647 -1.333 1.00 34.78 218 THR A N 1
ATOM 1693 C CA . THR A 1 218 ? 25.690 -0.131 -1.549 1.00 34.78 218 THR A CA 1
ATOM 1694 C C . THR A 1 218 ? 25.550 -1.389 -0.691 1.00 34.78 218 THR A C 1
ATOM 1696 O O . THR A 1 218 ? 25.876 -1.375 0.493 1.00 34.78 218 THR A O 1
ATOM 1699 N N . GLU A 1 219 ? 24.965 -2.447 -1.260 1.00 36.66 219 GLU A N 1
ATOM 1700 C CA . GLU A 1 219 ? 25.165 -3.810 -0.757 1.00 36.66 219 GLU A CA 1
ATOM 1701 C C . GLU A 1 219 ? 26.650 -4.140 -0.958 1.00 36.66 219 GLU A C 1
ATOM 1703 O O . GLU A 1 219 ? 27.143 -4.118 -2.089 1.00 36.66 219 GLU A O 1
ATOM 1708 N N . ASN A 1 220 ? 27.336 -4.360 0.163 1.00 29.88 220 ASN A N 1
ATOM 1709 C CA . ASN A 1 220 ? 28.678 -4.926 0.256 1.00 29.88 220 ASN A CA 1
ATOM 1710 C C . ASN A 1 220 ? 28.585 -6.457 0.198 1.00 29.88 220 ASN A C 1
ATOM 1712 O O . ASN A 1 220 ? 27.598 -6.988 0.764 1.00 29.88 220 ASN A O 1
#

Solvent-accessible surface area (backbone atoms only — not comparable to full-atom values): 13710 Å² total; per-residue (Å²): 62,30,39,41,30,50,34,53,86,92,55,85,48,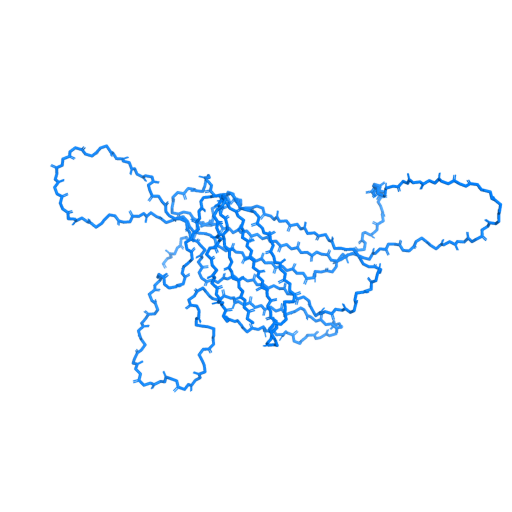65,70,44,74,25,39,51,61,75,45,72,60,91,60,96,87,57,98,73,63,48,31,38,31,61,36,41,56,56,47,76,47,73,80,68,96,73,80,85,85,66,81,84,74,73,79,55,81,66,49,30,41,44,80,48,73,52,49,38,38,41,37,40,38,37,24,46,93,89,63,51,76,74,47,72,50,78,46,76,50,65,45,77,88,58,53,76,74,38,40,37,44,37,39,39,38,30,32,37,33,74,54,80,79,78,79,81,77,86,74,84,88,84,85,84,86,79,92,66,83,83,76,88,84,74,91,88,68,86,72,78,79,56,45,77,40,36,35,39,40,42,38,38,37,28,38,68,64,80,78,78,92,76,87,82,96,66,91,73,80,84,78,86,73,66,54,46,37,26,39,44,59,44,38,41,39,36,38,41,71,88,65,80,86,54,89,51,52,47,78,50,78,50,70,50,69,54,53,94,55,75,62,77,76,78,80,126